Protein AF-A0A150KEC9-F1 (afdb_monomer_lite)

pLDDT: mean 92.54, std 12.49, range [39.34, 98.75]

Secondary structure (DSSP, 8-state):
---HHHHHHHHHTSS---TTT-SSTT---TT-HHHHHHHHHTHHHHHHHHHHHHHHHHS--EEEEEEEEETTEEEEEEEESSSSP-EEEEEEEEETTTTEEEEEE--TTHHHHHHHHHHHHHHTHHHHHHHHHHHHHHHHHSS-----HHHHHHH--SBSB-SS-B----TTTTHHHHHHHHH-TT--HHHHHHHH-

Radius of gyration: 18.99 Å; chains: 1; bounding box: 40×61×44 Å

Structure (mmCIF, N/CA/C/O backbone):
data_AF-A0A150KEC9-F1
#
_entry.id   AF-A0A150KEC9-F1
#
loop_
_atom_site.group_PDB
_atom_site.id
_atom_site.type_symbol
_atom_site.label_atom_id
_atom_site.label_alt_id
_atom_site.label_comp_id
_atom_site.label_asym_id
_atom_site.label_entity_id
_atom_site.label_seq_id
_atom_site.pdbx_PDB_ins_code
_atom_site.Cartn_x
_atom_site.Cartn_y
_atom_site.Cartn_z
_atom_site.occupancy
_atom_site.B_iso_or_equiv
_atom_site.auth_seq_id
_atom_site.auth_comp_id
_atom_site.auth_asym_id
_atom_site.auth_atom_id
_atom_site.pdbx_PDB_model_num
ATOM 1 N N . MET A 1 1 ? -9.427 -43.469 -0.639 1.00 39.34 1 MET A N 1
ATOM 2 C CA . MET A 1 1 ? -8.885 -42.171 -1.093 1.00 39.34 1 MET A CA 1
ATOM 3 C C . MET A 1 1 ? -9.612 -41.107 -0.289 1.00 39.34 1 MET A C 1
ATOM 5 O O . MET A 1 1 ? -10.836 -41.201 -0.261 1.00 39.34 1 MET A O 1
ATOM 9 N N . PRO A 1 2 ? -8.926 -40.202 0.430 1.00 45.78 2 PRO A N 1
ATOM 10 C CA . PRO A 1 2 ? -9.603 -39.106 1.120 1.00 45.78 2 PRO A CA 1
ATOM 11 C C . PRO A 1 2 ? -10.363 -38.269 0.087 1.00 45.78 2 PRO A C 1
ATOM 13 O O . PRO A 1 2 ? -9.902 -38.108 -1.044 1.00 45.78 2 PRO A O 1
ATOM 16 N N . ASN A 1 3 ? -11.565 -37.816 0.430 1.00 48.72 3 ASN A N 1
ATOM 17 C CA . ASN A 1 3 ? -12.386 -37.015 -0.468 1.00 48.72 3 ASN A CA 1
ATOM 18 C C . ASN A 1 3 ? -11.838 -35.575 -0.500 1.00 48.72 3 ASN A C 1
ATOM 20 O O . ASN A 1 3 ? -11.415 -35.061 0.531 1.00 48.72 3 ASN A O 1
ATOM 24 N N . LYS A 1 4 ? -11.900 -34.880 -1.645 1.00 52.59 4 LYS A N 1
ATOM 25 C CA . LYS A 1 4 ? -11.451 -33.472 -1.782 1.00 52.59 4 LYS A CA 1
ATOM 26 C C . LYS A 1 4 ? -12.100 -32.522 -0.763 1.00 52.59 4 LYS A C 1
ATOM 28 O O . LYS A 1 4 ? -11.542 -31.482 -0.433 1.00 52.59 4 LYS A O 1
ATOM 33 N N . ALA A 1 5 ? -13.288 -32.870 -0.268 1.00 50.75 5 ALA A N 1
ATOM 34 C CA . ALA A 1 5 ? -13.976 -32.131 0.788 1.00 50.75 5 ALA A CA 1
ATOM 35 C C . ALA A 1 5 ? -13.299 -32.266 2.168 1.00 50.75 5 ALA A C 1
ATOM 37 O O . ALA A 1 5 ? -13.349 -31.325 2.959 1.00 50.75 5 ALA A O 1
ATOM 38 N N . ASP A 1 6 ? -12.652 -33.401 2.440 1.00 44.28 6 ASP A N 1
ATOM 39 C CA . ASP A 1 6 ? -11.942 -33.662 3.696 1.00 44.28 6 ASP A CA 1
ATOM 40 C C . ASP A 1 6 ? -10.574 -32.963 3.708 1.00 44.28 6 ASP A C 1
ATOM 42 O O . ASP A 1 6 ? -10.197 -32.379 4.720 1.00 44.28 6 ASP A O 1
ATOM 46 N N . GLU A 1 7 ? -9.885 -32.906 2.561 1.00 53.81 7 GLU A N 1
ATOM 47 C CA . GLU A 1 7 ? -8.648 -32.121 2.393 1.00 53.81 7 GLU A CA 1
ATOM 48 C C . GLU A 1 7 ? -8.900 -30.615 2.568 1.00 53.81 7 GLU A C 1
ATOM 50 O O . GLU A 1 7 ? -8.122 -29.925 3.227 1.00 53.81 7 GLU A O 1
ATOM 55 N N . LYS A 1 8 ? -10.028 -30.106 2.052 1.00 49.00 8 LYS A N 1
ATOM 56 C CA . LYS A 1 8 ? -10.417 -28.696 2.198 1.00 49.00 8 LYS A CA 1
ATOM 57 C C . LYS A 1 8 ? -10.714 -28.324 3.657 1.00 49.00 8 LYS A C 1
ATOM 59 O O . LYS A 1 8 ? -10.230 -27.305 4.134 1.00 49.00 8 LYS A O 1
ATOM 64 N N . LYS A 1 9 ? -11.419 -29.191 4.394 1.00 44.62 9 LYS A N 1
ATOM 65 C CA . LYS A 1 9 ? -11.677 -29.016 5.837 1.00 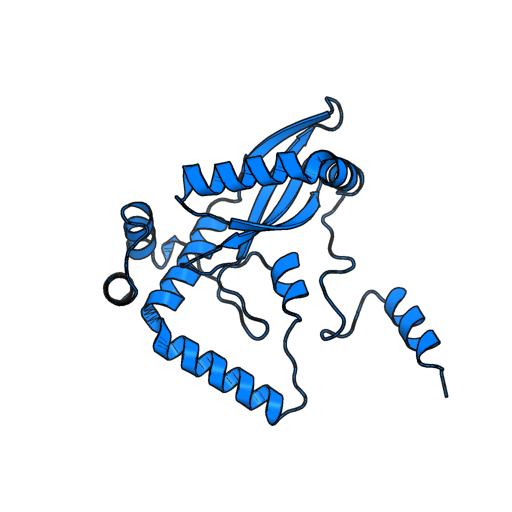44.62 9 LYS A CA 1
ATOM 66 C C . LYS A 1 9 ? -10.413 -29.102 6.692 1.00 44.62 9 LYS A C 1
ATOM 68 O O . LYS A 1 9 ? -10.310 -28.418 7.705 1.00 44.62 9 LYS A O 1
ATOM 73 N N . GLN A 1 10 ? -9.453 -29.941 6.309 1.00 45.97 10 GLN A N 1
ATOM 74 C CA . GLN A 1 10 ? -8.187 -30.070 7.030 1.00 45.97 10 GLN A CA 1
ATOM 75 C C . GLN A 1 10 ? -7.246 -28.884 6.753 1.00 45.97 10 GLN A C 1
ATOM 77 O O . GLN A 1 10 ? -6.524 -28.464 7.654 1.00 45.97 10 GLN A O 1
ATOM 82 N N . ALA A 1 11 ? -7.312 -28.293 5.554 1.00 51.09 11 ALA A N 1
ATOM 83 C CA . ALA A 1 11 ? -6.656 -27.027 5.223 1.00 51.09 11 ALA A CA 1
ATOM 84 C C . ALA A 1 11 ? -7.292 -25.823 5.946 1.00 51.09 11 ALA A C 1
ATOM 86 O O . ALA A 1 11 ? -6.574 -24.936 6.388 1.00 51.09 11 ALA A O 1
ATOM 87 N N . GLU A 1 12 ? -8.615 -25.818 6.142 1.00 52.47 12 GLU A N 1
ATOM 88 C CA . GLU A 1 12 ? -9.324 -24.806 6.948 1.00 52.47 12 GLU A CA 1
ATOM 89 C C . GLU A 1 12 ? -8.963 -24.868 8.449 1.00 52.47 12 GLU A C 1
ATOM 91 O O . GLU A 1 12 ? -9.074 -23.863 9.146 1.00 52.47 12 GLU A O 1
ATOM 96 N N . ALA A 1 13 ? -8.495 -26.021 8.945 1.00 52.69 13 ALA A N 1
ATOM 97 C CA . ALA A 1 13 ? -7.999 -26.209 10.316 1.00 52.69 13 ALA A CA 1
ATOM 98 C C . ALA A 1 13 ? -6.467 -26.052 10.457 1.00 52.69 13 ALA A C 1
ATOM 100 O O . ALA A 1 13 ? -5.933 -26.137 11.564 1.00 52.69 13 ALA A O 1
ATOM 101 N N . SER A 1 14 ? -5.748 -25.863 9.349 1.00 66.00 14 SER A N 1
ATOM 102 C CA . SER A 1 14 ? -4.288 -25.763 9.293 1.00 66.00 14 SER A CA 1
ATOM 103 C C . SER A 1 14 ? -3.850 -24.297 9.312 1.00 66.00 14 SER A C 1
ATOM 105 O O . SER A 1 14 ? -4.420 -23.465 8.615 1.00 66.00 14 SER A O 1
ATOM 107 N N . ALA A 1 15 ? -2.772 -23.977 10.038 1.00 77.81 15 ALA A N 1
ATOM 108 C CA . ALA A 1 15 ? -2.121 -22.658 9.982 1.00 77.81 15 ALA A CA 1
ATOM 109 C C . ALA A 1 15 ? -1.486 -22.345 8.606 1.00 77.81 15 ALA A C 1
ATOM 111 O O . ALA A 1 15 ? -0.969 -21.2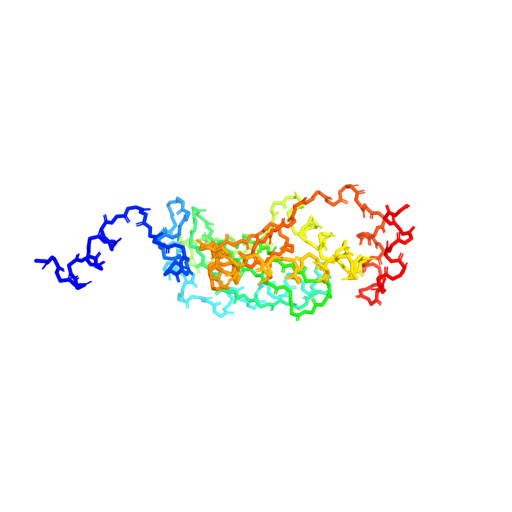51 8.387 1.00 77.81 15 ALA A O 1
ATOM 112 N N . TYR A 1 16 ? -1.502 -23.312 7.685 1.00 84.62 16 TYR A N 1
ATOM 113 C CA . TYR A 1 16 ? -0.938 -23.216 6.345 1.00 84.62 16 TYR A CA 1
ATOM 114 C C . TYR A 1 16 ? -1.987 -23.539 5.284 1.00 84.62 16 TYR A C 1
ATOM 116 O O . TYR A 1 16 ? -2.713 -24.529 5.402 1.00 84.62 16 TYR A O 1
ATOM 124 N N . MET A 1 17 ? -1.980 -22.745 4.215 1.00 89.12 17 MET A N 1
ATOM 125 C CA . MET A 1 17 ? -2.834 -22.883 3.039 1.00 89.12 17 MET A CA 1
ATOM 126 C C . MET A 1 17 ? -1.968 -22.860 1.770 1.00 89.12 17 MET A C 1
ATOM 128 O O . MET A 1 17 ? -0.963 -22.141 1.741 1.00 89.12 17 MET A O 1
ATOM 132 N N . PRO A 1 18 ? -2.321 -23.615 0.714 1.00 93.19 18 PRO A N 1
ATOM 133 C CA . PRO A 1 18 ? -1.652 -23.496 -0.575 1.00 93.19 18 PRO A CA 1
ATOM 134 C C . PRO A 1 18 ? -1.708 -22.060 -1.112 1.00 93.19 18 PRO A C 1
ATOM 136 O O . PRO A 1 18 ? -2.744 -21.399 -1.049 1.00 93.19 18 PRO A O 1
ATOM 139 N N . VAL A 1 19 ? -0.598 -21.571 -1.670 1.00 93.25 19 VAL A N 1
ATOM 140 C CA . VAL A 1 19 ? -0.467 -20.166 -2.095 1.00 93.25 19 VAL A CA 1
ATOM 141 C C . VAL A 1 19 ? -1.457 -19.771 -3.200 1.00 93.25 19 VAL A C 1
ATOM 143 O O . VAL A 1 19 ? -1.853 -18.611 -3.270 1.00 93.25 19 VAL A O 1
ATOM 146 N N . GLN A 1 20 ? -1.901 -20.729 -4.021 1.00 93.69 20 GLN A N 1
ATOM 147 C CA . GLN A 1 20 ? -2.931 -20.528 -5.044 1.00 93.69 20 GLN A CA 1
ATOM 148 C C . GLN A 1 20 ? -4.335 -20.284 -4.479 1.00 93.69 20 GLN A C 1
ATOM 150 O O . GLN A 1 20 ? -5.151 -19.668 -5.157 1.00 93.69 20 GLN A O 1
ATOM 155 N N . ASP A 1 21 ? -4.611 -20.774 -3.269 1.00 94.19 21 ASP A N 1
ATOM 156 C CA . ASP A 1 21 ? -5.923 -20.670 -2.619 1.00 94.19 21 ASP A CA 1
ATOM 157 C C . ASP A 1 21 ? -5.948 -19.538 -1.577 1.00 94.19 21 ASP A C 1
ATOM 159 O O . ASP A 1 21 ? -7.012 -19.110 -1.118 1.00 94.19 21 ASP A O 1
ATOM 163 N N . TYR A 1 22 ? -4.767 -19.032 -1.212 1.00 94.56 22 TYR A N 1
ATOM 164 C CA . TYR A 1 22 ? -4.607 -17.948 -0.260 1.00 94.56 22 TYR A CA 1
ATOM 165 C C . TYR A 1 22 ? -4.946 -16.598 -0.891 1.00 94.56 22 TYR A C 1
ATOM 167 O O . TYR A 1 22 ? -4.341 -16.186 -1.879 1.00 94.56 22 TYR A O 1
ATOM 175 N N . THR A 1 23 ? -5.873 -15.874 -0.273 1.00 95.44 23 THR A N 1
ATOM 176 C CA . THR A 1 23 ? -6.327 -14.527 -0.650 1.00 95.44 23 THR A CA 1
ATOM 177 C C . THR A 1 23 ? -6.191 -13.527 0.506 1.00 95.44 23 THR A C 1
ATOM 179 O O . THR A 1 23 ? -6.681 -12.401 0.413 1.00 95.44 23 THR A O 1
ATOM 182 N N . GLY A 1 24 ? -5.547 -13.928 1.610 1.00 93.69 24 GLY A N 1
ATOM 183 C CA . GLY A 1 24 ? -5.436 -13.140 2.845 1.00 93.69 24 GLY A CA 1
ATOM 184 C C . GLY A 1 24 ? -6.239 -13.687 4.031 1.00 93.69 24 GLY A C 1
ATOM 185 O O . GLY A 1 24 ? -6.373 -12.999 5.043 1.00 93.69 24 GLY A O 1
ATOM 186 N N . GLN A 1 25 ? -6.808 -14.895 3.929 1.00 91.81 25 GLN A N 1
ATOM 187 C CA . GLN A 1 25 ? -7.580 -15.515 5.010 1.00 91.81 25 GLN A CA 1
ATOM 188 C C . GLN A 1 25 ? -6.699 -15.735 6.247 1.00 91.81 25 GLN A C 1
ATOM 190 O O . GLN A 1 25 ? -5.549 -16.146 6.133 1.00 91.81 25 GLN A O 1
ATOM 195 N N . GLY A 1 26 ? -7.230 -15.456 7.438 1.00 89.50 26 GLY A N 1
ATOM 196 C CA . GLY A 1 26 ? -6.486 -15.612 8.693 1.00 89.50 26 GLY A CA 1
ATOM 197 C C . GLY A 1 26 ? -5.384 -14.572 8.931 1.00 89.50 26 GLY A C 1
ATOM 198 O O . GLY A 1 26 ? -4.738 -14.624 9.970 1.00 89.50 26 GLY A O 1
ATOM 199 N N . TYR A 1 27 ? -5.172 -13.616 8.017 1.00 91.75 27 TYR A N 1
ATOM 200 C CA . TYR A 1 27 ? -4.319 -12.462 8.294 1.00 91.75 27 TYR A CA 1
ATOM 201 C C . TYR A 1 27 ? -5.003 -11.560 9.328 1.00 91.75 27 TYR A C 1
ATOM 203 O O . TYR A 1 27 ? -6.160 -11.169 9.153 1.00 91.75 27 TYR A O 1
ATOM 211 N N . SER A 1 28 ? -4.292 -11.224 10.398 1.00 92.94 28 SER A N 1
ATOM 212 C CA . SER A 1 28 ? -4.787 -10.381 11.486 1.00 92.94 28 SER A CA 1
ATOM 213 C C . SER A 1 28 ? -3.626 -9.714 12.215 1.00 92.94 28 SER A C 1
ATOM 215 O O . SER A 1 28 ? -2.507 -10.224 12.196 1.00 92.94 28 SER A O 1
ATOM 217 N N . PHE A 1 29 ? -3.907 -8.605 12.896 1.00 93.50 29 PHE A N 1
ATOM 218 C CA . PHE A 1 29 ? -3.003 -8.035 13.892 1.00 93.50 29 PHE A CA 1
ATOM 219 C C . PHE A 1 29 ? -3.449 -8.431 15.298 1.00 93.50 29 PHE A C 1
ATOM 221 O O . PHE A 1 29 ? -4.627 -8.715 15.535 1.00 93.50 29 PHE A O 1
ATOM 228 N N . ASP A 1 30 ? -2.500 -8.411 16.230 1.00 88.81 30 ASP A N 1
ATOM 229 C CA . ASP A 1 30 ? -2.746 -8.752 17.627 1.00 88.81 30 ASP A CA 1
ATOM 230 C C . ASP A 1 30 ? -3.789 -7.820 18.268 1.00 88.81 30 ASP A C 1
ATOM 232 O O . ASP A 1 30 ? -3.760 -6.592 18.101 1.00 88.81 30 ASP A O 1
ATOM 236 N N . ASN A 1 31 ? -4.704 -8.429 19.029 1.00 91.56 31 ASN A N 1
ATOM 237 C CA . ASN A 1 31 ? -5.789 -7.773 19.770 1.00 91.56 31 ASN A CA 1
ATOM 238 C C . ASN A 1 31 ? -6.661 -6.839 18.902 1.00 91.56 31 ASN A C 1
ATOM 240 O O . ASN A 1 31 ? -7.096 -5.778 19.346 1.00 91.56 31 ASN A O 1
ATOM 244 N N . GLY A 1 32 ? -6.891 -7.219 17.642 1.00 93.50 32 GLY A N 1
ATOM 245 C CA . GLY A 1 32 ? -7.634 -6.428 16.660 1.00 93.50 32 GLY A CA 1
ATOM 246 C C . GLY A 1 32 ? -9.106 -6.799 16.474 1.00 93.50 32 GLY A C 1
ATOM 247 O O . GLY A 1 32 ? -9.735 -6.328 15.533 1.00 93.50 32 GLY A O 1
ATOM 248 N N . GLU A 1 33 ? -9.665 -7.688 17.290 1.00 95.38 33 GLU A N 1
ATOM 249 C CA . GLU A 1 33 ? -10.997 -8.260 17.043 1.00 95.38 33 GLU A CA 1
ATOM 250 C C . GLU A 1 33 ? -12.105 -7.208 17.192 1.00 95.38 33 GLU A C 1
ATOM 252 O O . GLU A 1 33 ? -12.861 -6.962 16.250 1.00 95.38 33 GLU A O 1
ATOM 257 N N . GLU A 1 34 ? -12.161 -6.522 18.336 1.00 97.06 34 GLU A N 1
ATOM 258 C CA . GLU A 1 34 ? -13.181 -5.499 18.605 1.00 97.06 34 GLU A CA 1
ATOM 259 C C . GLU A 1 34 ? -13.019 -4.264 17.708 1.00 97.06 34 GLU A C 1
ATOM 261 O O . GLU A 1 34 ? -13.993 -3.769 17.133 1.00 97.06 34 GLU A O 1
ATOM 266 N N . THR A 1 35 ? -11.782 -3.789 17.528 1.00 97.44 35 THR A N 1
ATOM 267 C CA . THR A 1 35 ? -11.481 -2.674 16.617 1.00 97.44 35 THR A CA 1
ATOM 268 C C . THR A 1 35 ? -11.748 -3.052 15.164 1.00 97.44 35 THR A C 1
ATOM 270 O O . THR A 1 35 ? -12.188 -2.207 14.387 1.00 97.44 35 THR A O 1
ATOM 273 N N . GLY A 1 36 ? -11.559 -4.319 14.794 1.00 96.94 36 GLY A N 1
ATOM 274 C CA . GLY A 1 36 ? -11.885 -4.862 13.481 1.00 96.94 36 GLY A CA 1
ATOM 275 C C . GLY A 1 36 ? -13.387 -4.873 13.214 1.00 96.94 36 GLY A C 1
ATOM 276 O O . GLY A 1 36 ? -13.820 -4.428 12.151 1.00 96.94 36 GLY A O 1
ATOM 277 N N . GLU A 1 37 ? -14.200 -5.314 14.175 1.00 97.50 37 GLU A N 1
ATOM 278 C CA . GLU A 1 37 ? -15.664 -5.252 14.064 1.00 97.50 37 GLU A CA 1
ATOM 279 C C . GLU A 1 37 ? -16.170 -3.808 13.990 1.00 97.50 37 GLU A C 1
ATOM 281 O O . GLU A 1 37 ? -16.987 -3.476 13.124 1.00 97.50 37 GLU A O 1
ATOM 286 N N . PHE A 1 38 ? -15.624 -2.915 14.817 1.00 98.06 38 PHE A N 1
ATOM 287 C CA . PHE A 1 38 ? -15.909 -1.486 14.724 1.00 98.06 38 PHE A CA 1
ATOM 288 C C . PHE A 1 38 ? -15.520 -0.925 13.345 1.00 98.06 38 PHE A C 1
ATOM 290 O O . PHE A 1 38 ? -16.318 -0.264 12.679 1.00 98.06 38 PHE A O 1
ATOM 297 N N . ALA A 1 39 ? -14.323 -1.244 12.849 1.00 97.75 39 ALA A N 1
ATOM 298 C CA . ALA A 1 39 ? -13.852 -0.785 11.548 1.00 97.75 39 ALA A CA 1
ATOM 299 C C . ALA A 1 39 ? -14.718 -1.296 10.388 1.00 97.75 39 ALA A C 1
ATOM 301 O O . ALA A 1 39 ? -14.951 -0.555 9.432 1.00 97.75 39 ALA A O 1
ATOM 302 N N . LYS A 1 40 ? -15.251 -2.523 10.470 1.00 97.25 40 LYS A N 1
ATOM 303 C CA . LYS A 1 40 ? -16.211 -3.056 9.489 1.00 97.25 40 LYS A CA 1
ATOM 304 C C . LYS A 1 40 ? -17.509 -2.250 9.479 1.00 97.25 40 LYS A C 1
ATOM 306 O O . LYS A 1 40 ? -17.984 -1.888 8.402 1.00 97.25 40 LYS A O 1
ATOM 311 N N . GLN A 1 41 ? -18.054 -1.921 10.652 1.00 98.00 41 GLN A N 1
ATOM 312 C CA . GLN A 1 41 ? -19.273 -1.109 10.778 1.00 98.00 41 GLN A CA 1
ATOM 313 C C . GLN A 1 41 ? -19.073 0.323 10.259 1.00 98.00 41 GLN A C 1
ATOM 315 O O . GLN A 1 41 ? -19.978 0.899 9.657 1.00 98.00 41 GLN A O 1
ATOM 320 N N . HIS A 1 42 ? -17.867 0.869 10.420 1.00 98.19 42 HIS A N 1
ATOM 321 C CA . HIS A 1 42 ? -17.509 2.228 10.012 1.00 98.19 42 HIS A CA 1
ATOM 322 C C . HIS A 1 42 ? -16.647 2.293 8.736 1.00 98.19 42 HIS A C 1
ATOM 324 O O . HIS A 1 42 ? -16.004 3.310 8.453 1.00 98.19 42 HIS A O 1
ATOM 330 N N . ARG A 1 43 ? -16.651 1.230 7.918 1.00 98.38 43 ARG A N 1
ATOM 331 C CA . ARG A 1 43 ? -15.728 1.050 6.782 1.00 98.38 43 ARG A CA 1
ATOM 332 C C . ARG A 1 43 ? -15.699 2.238 5.824 1.00 98.38 43 ARG A C 1
ATOM 334 O O . ARG A 1 43 ? -14.628 2.665 5.402 1.00 98.38 43 ARG A O 1
ATOM 341 N N . ASN A 1 44 ? -16.866 2.778 5.477 1.00 98.50 44 ASN A N 1
ATOM 342 C CA . ASN A 1 44 ? -16.961 3.890 4.529 1.00 98.50 44 ASN A CA 1
ATOM 343 C C . ASN A 1 44 ? -16.315 5.169 5.077 1.00 98.50 44 ASN A C 1
ATOM 345 O O . ASN A 1 44 ? -15.607 5.850 4.341 1.00 98.50 44 ASN A O 1
ATOM 349 N N . GLU A 1 45 ? -16.508 5.471 6.363 1.00 98.44 45 GLU A N 1
ATOM 350 C CA . GLU A 1 45 ? -15.894 6.639 7.001 1.00 98.44 45 GLU A CA 1
ATOM 351 C C . GLU A 1 45 ? -14.366 6.505 7.039 1.00 98.44 45 GLU A C 1
ATOM 353 O O . GLU A 1 45 ? -13.652 7.440 6.673 1.00 98.44 45 GLU A O 1
ATOM 358 N N . ILE A 1 46 ? -13.862 5.321 7.405 1.00 98.75 46 ILE A N 1
ATOM 359 C CA . ILE A 1 46 ? -12.423 5.027 7.426 1.00 98.75 46 ILE A CA 1
ATOM 360 C C . ILE A 1 46 ? -11.816 5.206 6.032 1.00 98.75 46 ILE A C 1
ATOM 362 O O . ILE A 1 46 ? -10.797 5.879 5.880 1.00 98.75 46 ILE A O 1
ATOM 366 N N . ILE A 1 47 ? -12.460 4.658 5.000 1.00 98.75 47 ILE A N 1
ATOM 367 C CA . ILE A 1 47 ? -11.983 4.769 3.617 1.00 98.75 47 ILE A CA 1
ATOM 368 C C . ILE A 1 47 ? -11.905 6.221 3.164 1.00 98.75 47 ILE A C 1
ATOM 370 O O . ILE A 1 47 ? -10.919 6.607 2.536 1.00 98.75 47 ILE A O 1
ATOM 374 N N . GLU A 1 48 ? -12.916 7.031 3.468 1.00 98.62 48 GLU A N 1
ATOM 375 C CA . GLU A 1 48 ? -12.901 8.439 3.079 1.00 98.62 48 GLU A CA 1
ATOM 376 C C . GLU A 1 48 ? -11.806 9.218 3.815 1.00 98.62 48 GLU A C 1
ATOM 378 O O . GLU A 1 48 ? -11.077 9.976 3.171 1.00 98.62 48 GLU A O 1
ATOM 383 N N . LYS A 1 49 ? -11.589 8.966 5.113 1.00 98.56 49 LYS A N 1
ATOM 384 C CA . LYS A 1 49 ? -10.462 9.560 5.854 1.00 98.56 49 LYS A CA 1
ATOM 385 C C . LYS A 1 49 ? -9.107 9.159 5.266 1.00 98.56 49 LYS A C 1
ATOM 387 O O . LYS A 1 49 ? -8.244 10.016 5.082 1.00 98.56 49 LYS A O 1
ATOM 392 N N . VAL A 1 50 ? -8.922 7.885 4.918 1.00 98.75 50 VAL A N 1
ATOM 393 C CA . VAL A 1 50 ? -7.672 7.396 4.315 1.00 98.75 50 VAL A CA 1
ATOM 394 C C . VAL A 1 50 ? -7.445 8.014 2.936 1.00 98.75 50 VAL A C 1
ATOM 396 O O . VAL A 1 50 ? -6.365 8.538 2.670 1.00 98.75 50 VAL A O 1
ATOM 399 N N . LYS A 1 51 ? -8.458 8.056 2.066 1.00 98.75 51 LYS A N 1
ATOM 400 C CA . LYS A 1 51 ? -8.338 8.741 0.767 1.00 98.75 51 LYS A CA 1
ATOM 401 C C . LYS A 1 51 ? -7.985 10.219 0.930 1.00 98.75 51 LYS A C 1
ATOM 403 O O . LYS A 1 51 ? -7.148 10.727 0.186 1.00 98.75 51 LYS A O 1
ATOM 408 N N . GLN A 1 52 ? -8.600 10.910 1.892 1.00 98.62 52 GLN A N 1
ATOM 409 C CA . GLN A 1 52 ? -8.283 12.309 2.184 1.00 98.62 52 GLN A CA 1
ATOM 410 C C . GLN A 1 52 ? -6.834 12.474 2.645 1.00 98.62 52 GLN A C 1
ATOM 412 O O . GLN A 1 52 ? -6.151 13.360 2.135 1.00 98.62 52 GLN A O 1
ATOM 417 N N . TYR A 1 53 ? -6.345 11.595 3.523 1.00 98.62 53 TYR A N 1
ATOM 418 C CA . TYR A 1 53 ? -4.950 11.578 3.961 1.00 98.62 53 TYR A CA 1
ATOM 419 C C . TYR A 1 53 ? -3.979 11.475 2.776 1.00 98.62 53 TYR A C 1
ATOM 421 O O . TYR A 1 53 ? -3.106 12.330 2.623 1.00 98.62 53 TYR A O 1
ATOM 429 N N . PHE A 1 54 ? -4.172 10.499 1.880 1.00 98.50 54 PHE A N 1
ATOM 430 C CA . PHE A 1 54 ? -3.309 10.334 0.704 1.00 98.50 54 PHE A CA 1
ATOM 431 C C . PHE A 1 54 ? -3.382 11.518 -0.261 1.00 98.50 54 PHE A C 1
ATOM 433 O O . PHE A 1 54 ? -2.354 11.994 -0.752 1.00 98.50 54 PHE A O 1
ATOM 440 N N . LYS A 1 55 ? -4.585 12.044 -0.495 1.00 98.12 55 LYS A N 1
ATOM 441 C CA . LYS A 1 55 ? -4.791 13.192 -1.378 1.00 98.12 55 LYS A CA 1
ATOM 442 C C . LYS A 1 55 ? -4.136 14.464 -0.838 1.00 98.12 55 LYS A C 1
ATOM 444 O O . LYS A 1 55 ? -3.541 15.216 -1.608 1.00 98.12 55 LYS A O 1
ATOM 449 N N . GLN A 1 56 ? -4.248 14.714 0.465 1.00 97.50 56 GLN A N 1
ATOM 450 C CA . GLN A 1 56 ? -3.703 15.912 1.104 1.00 97.50 56 GLN A CA 1
ATOM 451 C C . GLN A 1 56 ? -2.187 15.828 1.279 1.00 97.50 56 GLN A C 1
ATOM 453 O O . GLN A 1 56 ? -1.496 16.793 0.965 1.00 97.50 56 GLN A O 1
ATOM 458 N N . LYS A 1 57 ? -1.671 14.688 1.755 1.00 97.00 57 LYS A N 1
ATOM 459 C CA . LYS A 1 57 ? -0.252 14.538 2.098 1.00 97.00 57 LYS A CA 1
ATOM 460 C C . LYS A 1 57 ? 0.632 14.203 0.895 1.00 97.00 57 LYS A C 1
ATOM 462 O O . LYS A 1 57 ? 1.759 14.681 0.832 1.00 97.00 57 LYS A O 1
ATOM 467 N N . TYR A 1 58 ? 0.130 13.408 -0.051 1.00 96.56 58 TYR A N 1
ATOM 468 C CA . TYR A 1 58 ? 0.932 12.868 -1.159 1.00 96.56 58 TYR A CA 1
ATOM 469 C C . TYR A 1 58 ? 0.385 13.198 -2.551 1.00 96.56 58 TYR A C 1
ATOM 471 O O . TYR A 1 58 ? 0.997 12.815 -3.542 1.00 96.56 58 TYR A O 1
ATOM 479 N N . HIS A 1 59 ? -0.753 13.895 -2.649 1.00 96.38 59 HIS A N 1
ATOM 480 C CA . HIS A 1 59 ? -1.410 14.217 -3.924 1.00 96.38 59 HIS A CA 1
ATOM 481 C C . HIS A 1 59 ? -1.787 12.977 -4.751 1.00 96.38 59 HIS A C 1
ATOM 483 O O . HIS A 1 59 ? -1.779 13.012 -5.983 1.00 96.38 59 HIS A O 1
ATOM 489 N N . LEU A 1 60 ? -2.137 11.885 -4.064 1.00 97.44 60 LEU A N 1
ATOM 490 C CA . LEU A 1 60 ? -2.424 10.589 -4.670 1.00 97.44 60 LEU A CA 1
ATOM 491 C C . LEU A 1 60 ? -3.855 10.125 -4.407 1.00 97.44 60 LEU A C 1
ATOM 493 O O . LEU A 1 60 ? -4.395 10.292 -3.314 1.00 97.44 60 LEU A O 1
ATOM 497 N N . ASP A 1 61 ? -4.433 9.476 -5.417 1.00 98.12 61 ASP A N 1
ATOM 498 C CA . ASP A 1 61 ? -5.662 8.702 -5.280 1.00 98.12 61 ASP A CA 1
ATOM 499 C C . ASP A 1 61 ? -5.321 7.228 -5.031 1.00 98.12 61 ASP A C 1
ATOM 501 O O . ASP A 1 61 ? -4.518 6.631 -5.755 1.00 98.12 61 ASP A O 1
ATOM 505 N N . ILE A 1 62 ? -5.996 6.623 -4.054 1.00 98.44 62 ILE A N 1
ATOM 506 C CA . ILE A 1 62 ? -5.784 5.230 -3.643 1.00 98.44 62 ILE A CA 1
ATOM 507 C C . ILE A 1 62 ? -7.066 4.400 -3.724 1.00 98.44 62 ILE A C 1
ATOM 509 O O . ILE A 1 62 ? -8.185 4.926 -3.661 1.00 98.44 62 ILE A O 1
ATOM 513 N N . THR A 1 63 ? -6.897 3.090 -3.850 1.00 98.50 63 THR A N 1
ATOM 514 C CA . THR A 1 63 ? -7.919 2.066 -3.629 1.00 98.50 63 THR A CA 1
ATOM 515 C C . THR A 1 63 ? -7.625 1.393 -2.296 1.00 98.50 63 THR A C 1
ATOM 517 O O . THR A 1 63 ? -6.508 0.945 -2.082 1.00 98.50 63 THR A O 1
ATOM 520 N N . VAL A 1 64 ? -8.615 1.328 -1.403 1.00 98.56 64 VAL A N 1
ATOM 521 C CA . VAL A 1 64 ? -8.515 0.542 -0.165 1.00 98.56 64 VAL A CA 1
ATOM 522 C C . VAL A 1 64 ? -8.979 -0.877 -0.457 1.00 98.56 64 VAL A C 1
ATOM 524 O O . VAL A 1 64 ? -10.129 -1.066 -0.864 1.00 98.56 64 VAL A O 1
ATOM 527 N N . HIS A 1 65 ? -8.102 -1.842 -0.211 1.00 98.25 65 HIS A N 1
ATOM 528 C CA . HIS A 1 65 ? -8.375 -3.262 -0.417 1.00 98.25 65 HIS A CA 1
ATOM 529 C C . HIS A 1 65 ? -8.913 -3.896 0.855 1.00 98.25 65 HIS A C 1
ATOM 531 O O . HIS A 1 65 ? -10.022 -4.435 0.859 1.00 98.25 65 HIS A O 1
ATOM 537 N N . GLN A 1 66 ? -8.199 -3.712 1.966 1.00 98.00 66 GLN A N 1
ATOM 538 C CA . GLN A 1 66 ? -8.527 -4.376 3.217 1.00 98.00 66 GLN A CA 1
ATOM 539 C C . GLN A 1 66 ? -8.332 -3.484 4.443 1.00 98.00 66 GLN A C 1
ATOM 541 O O . GLN A 1 66 ? -7.507 -2.572 4.448 1.00 98.00 66 GLN A O 1
ATOM 546 N N . ILE A 1 67 ? -9.129 -3.746 5.478 1.00 98.31 67 ILE A N 1
ATOM 547 C CA . ILE A 1 67 ? -9.036 -3.107 6.787 1.00 98.31 67 ILE A CA 1
ATOM 548 C C . ILE A 1 67 ? -8.991 -4.206 7.841 1.00 98.31 67 ILE A C 1
ATOM 550 O O . ILE A 1 67 ? -9.959 -4.947 8.007 1.00 98.31 67 ILE A O 1
ATOM 554 N N . TYR A 1 68 ? -7.881 -4.286 8.562 1.00 98.12 68 TYR A N 1
ATOM 555 C CA . TYR A 1 68 ? -7.730 -5.180 9.702 1.00 98.12 68 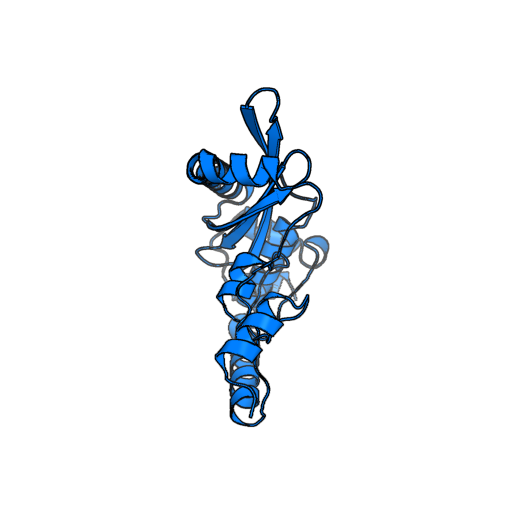TYR A CA 1
ATOM 556 C C . TYR A 1 68 ? -7.785 -4.368 10.987 1.00 98.12 68 TYR A C 1
ATOM 558 O O . TYR A 1 68 ? -7.213 -3.284 11.053 1.00 98.12 68 TYR A O 1
ATOM 566 N N . GLY A 1 69 ? -8.462 -4.877 12.011 1.00 97.75 69 GLY A N 1
ATOM 567 C CA . GLY A 1 69 ? -8.329 -4.295 13.341 1.00 97.75 69 GLY A CA 1
ATOM 568 C C . GLY A 1 69 ? -6.950 -4.590 13.922 1.00 97.75 69 GLY A C 1
ATOM 569 O O . GLY A 1 69 ? -6.325 -5.594 13.579 1.00 97.75 69 GLY A O 1
ATOM 570 N N . ALA A 1 70 ? -6.493 -3.702 14.791 1.00 96.75 70 ALA A N 1
ATOM 571 C CA . ALA A 1 70 ? -5.305 -3.831 15.622 1.00 96.75 70 ALA A CA 1
ATOM 572 C C . ALA A 1 70 ? -5.592 -3.210 17.000 1.00 96.75 70 ALA A C 1
ATOM 574 O O . ALA A 1 70 ? -6.625 -2.561 17.186 1.00 96.75 70 ALA A O 1
ATOM 575 N N . THR A 1 71 ? -4.686 -3.383 17.961 1.00 95.56 71 THR A N 1
ATOM 576 C CA . THR A 1 71 ? -4.803 -2.727 19.278 1.00 95.56 71 THR A CA 1
ATOM 577 C C . THR A 1 71 ? -5.013 -1.212 19.099 1.00 95.56 71 THR A C 1
ATOM 579 O O . THR A 1 71 ? -4.183 -0.551 18.474 1.00 95.56 71 THR A O 1
ATOM 582 N N . ASP A 1 72 ? -6.137 -0.684 19.597 1.00 95.44 72 ASP A N 1
ATOM 583 C CA . ASP A 1 72 ? -6.551 0.734 19.529 1.00 95.44 72 ASP A CA 1
ATOM 584 C C . ASP A 1 72 ? -6.544 1.372 18.122 1.00 95.44 72 ASP A C 1
ATOM 586 O O . ASP A 1 72 ? -6.454 2.596 17.959 1.00 95.44 72 ASP A O 1
ATOM 590 N N . ALA A 1 73 ? -6.625 0.557 17.066 1.00 97.50 73 ALA A N 1
ATOM 591 C CA . ALA A 1 73 ? -6.522 1.034 15.693 1.00 97.50 73 ALA A CA 1
ATOM 592 C C . ALA A 1 73 ? -7.134 0.079 14.661 1.00 97.50 73 ALA A C 1
ATOM 594 O O . ALA A 1 73 ? -7.503 -1.057 14.942 1.00 97.50 73 ALA A O 1
ATOM 595 N N . ALA A 1 74 ? -7.191 0.540 13.417 1.00 98.25 74 ALA A N 1
ATOM 596 C CA . ALA A 1 74 ? -7.308 -0.302 12.240 1.00 98.25 74 ALA A CA 1
ATOM 597 C C . ALA A 1 74 ? -6.154 -0.022 11.274 1.00 98.25 74 ALA A C 1
ATOM 599 O O . ALA A 1 74 ? -5.786 1.131 11.045 1.00 98.25 74 ALA A O 1
ATOM 600 N N . VAL A 1 75 ? -5.605 -1.076 10.681 1.00 98.44 75 VAL A N 1
ATOM 601 C CA . VAL A 1 75 ? -4.587 -1.013 9.633 1.00 98.44 75 VAL A CA 1
ATOM 602 C C . VAL A 1 75 ? -5.277 -1.158 8.283 1.00 98.44 75 VAL A C 1
ATOM 604 O O . VAL A 1 75 ? -5.970 -2.142 8.019 1.00 98.44 75 VAL A O 1
ATOM 607 N N . VAL A 1 76 ? -5.107 -0.153 7.431 1.00 98.69 76 VAL A N 1
ATOM 608 C CA . VAL A 1 76 ? -5.786 -0.036 6.141 1.00 98.69 76 VAL A CA 1
ATOM 609 C C . VAL A 1 76 ? -4.784 -0.259 5.019 1.00 98.69 76 VAL A C 1
ATOM 611 O O . VAL A 1 76 ? -3.909 0.578 4.804 1.00 98.69 76 VAL A O 1
ATOM 614 N N . PHE A 1 77 ? -4.945 -1.361 4.292 1.00 98.62 77 PHE A N 1
ATOM 615 C CA . PHE A 1 77 ? -4.147 -1.721 3.122 1.00 98.62 77 PHE A CA 1
ATOM 616 C C . PHE A 1 77 ? -4.691 -1.021 1.880 1.00 98.62 77 PHE A C 1
ATOM 618 O O . PHE A 1 77 ? -5.892 -1.073 1.582 1.00 98.62 77 PHE A O 1
ATOM 625 N N . ALA A 1 78 ? -3.800 -0.348 1.159 1.00 98.38 78 ALA A N 1
ATOM 626 C CA . ALA A 1 78 ? -4.146 0.496 0.032 1.00 98.38 78 ALA A CA 1
ATOM 627 C C . ALA A 1 78 ? -3.158 0.354 -1.130 1.00 98.38 78 ALA A C 1
ATOM 629 O O . ALA A 1 78 ? -1.959 0.174 -0.938 1.00 98.38 78 ALA A O 1
ATOM 630 N N . GLU A 1 79 ? -3.673 0.514 -2.345 1.00 98.56 79 GLU A N 1
ATOM 631 C CA . GLU A 1 79 ? -2.909 0.538 -3.594 1.00 98.56 79 GLU A CA 1
ATOM 632 C C . GLU A 1 79 ? -3.122 1.876 -4.308 1.00 98.56 79 GLU A C 1
ATOM 634 O O . GLU A 1 79 ? -4.233 2.420 -4.328 1.00 98.56 79 GLU A O 1
ATOM 639 N N . SER A 1 80 ? -2.085 2.415 -4.945 1.00 98.25 80 SER A N 1
ATOM 640 C CA . SER A 1 80 ? -2.233 3.601 -5.786 1.00 98.25 80 SER A CA 1
ATOM 641 C C . SER A 1 80 ? -3.046 3.324 -7.060 1.00 98.25 80 SER A C 1
ATOM 643 O O . SER A 1 80 ? -2.818 2.385 -7.834 1.00 98.25 80 SER A O 1
ATOM 645 N N . LYS A 1 81 ? -4.017 4.201 -7.353 1.00 97.38 81 LYS A N 1
ATOM 646 C CA . LYS A 1 81 ? -4.872 4.035 -8.544 1.00 97.38 81 LYS A CA 1
ATOM 647 C C . LYS A 1 81 ? -4.109 4.217 -9.851 1.00 97.38 81 LYS A C 1
ATOM 649 O O . LYS A 1 81 ? -4.453 3.602 -10.860 1.00 97.38 81 LYS A O 1
ATOM 654 N N . LYS A 1 82 ? -3.082 5.060 -9.838 1.00 95.94 82 LYS A N 1
ATOM 655 C CA . LYS A 1 82 ? -2.257 5.444 -10.989 1.00 95.94 82 LYS A CA 1
ATOM 656 C C . LYS A 1 82 ? -0.789 5.436 -10.586 1.00 95.94 82 LYS A C 1
ATOM 658 O O . LYS A 1 82 ? -0.478 5.191 -9.426 1.00 95.94 82 LYS A O 1
ATOM 663 N N . ASP A 1 83 ? 0.075 5.725 -11.545 1.00 96.06 83 ASP A N 1
ATOM 664 C CA . ASP A 1 83 ? 1.499 5.877 -11.292 1.00 96.06 83 ASP A CA 1
ATOM 665 C C . ASP A 1 83 ? 1.794 6.993 -10.274 1.00 96.06 83 ASP A C 1
ATOM 667 O O . ASP A 1 83 ? 1.119 8.031 -10.298 1.00 96.06 83 ASP A O 1
ATOM 671 N N . PRO A 1 84 ? 2.810 6.812 -9.410 1.00 97.44 84 PRO A N 1
ATOM 672 C CA . PRO A 1 84 ? 3.601 5.588 -9.226 1.00 97.44 84 PRO A CA 1
ATOM 673 C C . PRO A 1 84 ? 2.776 4.432 -8.644 1.00 97.44 84 PRO A C 1
ATOM 675 O O . PRO A 1 84 ? 2.001 4.635 -7.712 1.00 97.44 84 PRO A O 1
ATOM 678 N N . LYS A 1 85 ? 2.954 3.215 -9.177 1.00 97.44 85 LYS A N 1
ATOM 679 C CA . LYS A 1 85 ? 2.291 1.997 -8.682 1.00 97.44 85 LYS A CA 1
ATOM 680 C C . LYS A 1 85 ? 2.943 1.487 -7.402 1.00 97.44 85 LYS A C 1
ATOM 682 O O . LYS A 1 85 ? 4.152 1.292 -7.381 1.00 97.44 85 LYS A O 1
ATOM 687 N N . PHE A 1 86 ? 2.155 1.287 -6.349 1.00 98.00 86 PHE A N 1
ATOM 688 C CA . PHE A 1 86 ? 2.615 0.706 -5.088 1.00 98.00 86 PHE A CA 1
ATOM 689 C C . PHE A 1 86 ? 1.444 0.249 -4.211 1.00 98.00 86 PHE A C 1
ATOM 691 O O . PHE A 1 86 ? 0.334 0.780 -4.317 1.00 98.00 86 PHE A O 1
ATOM 698 N N . HIS A 1 87 ? 1.747 -0.661 -3.291 1.00 98.44 87 HIS A N 1
ATOM 699 C CA . HIS A 1 87 ? 0.933 -1.051 -2.148 1.00 98.44 87 HIS A CA 1
ATOM 700 C C . HIS A 1 87 ? 1.546 -0.506 -0.858 1.00 98.44 87 HIS A C 1
ATOM 702 O O . HIS A 1 87 ? 2.766 -0.425 -0.722 1.00 98.44 87 HIS A O 1
ATOM 708 N N . THR A 1 88 ? 0.704 -0.106 0.088 1.00 98.12 88 THR A N 1
ATOM 709 C CA . THR A 1 88 ? 1.125 0.377 1.407 1.00 98.12 88 THR A CA 1
ATOM 710 C C . THR A 1 88 ? 0.016 0.185 2.442 1.00 98.12 88 THR A C 1
ATOM 712 O O . THR A 1 88 ? -1.108 -0.187 2.101 1.00 98.12 88 THR A O 1
ATOM 715 N N . SER A 1 89 ? 0.317 0.480 3.703 1.00 98.12 89 SER A N 1
ATOM 716 C CA . SER A 1 89 ? -0.633 0.469 4.805 1.00 98.12 89 SER A CA 1
ATOM 717 C C . SER A 1 89 ? -0.570 1.780 5.591 1.00 98.12 89 SER A C 1
ATOM 719 O O . SER A 1 89 ? 0.470 2.436 5.692 1.00 98.12 89 SER A O 1
ATOM 721 N N . VAL A 1 90 ? -1.717 2.188 6.133 1.00 98.62 90 VAL A N 1
ATOM 722 C CA . VAL A 1 90 ? -1.827 3.311 7.073 1.00 98.62 90 VAL A CA 1
ATOM 723 C C . VAL A 1 90 ? -2.621 2.885 8.298 1.00 98.62 90 VAL A C 1
ATOM 725 O O . VAL A 1 90 ? -3.469 1.999 8.229 1.00 98.62 90 VAL A O 1
ATOM 728 N N . ILE A 1 91 ? -2.356 3.536 9.421 1.00 98.44 91 ILE A N 1
ATOM 729 C CA . ILE A 1 91 ? -2.992 3.280 10.707 1.00 98.44 91 ILE A CA 1
ATOM 730 C C . ILE A 1 91 ? -4.080 4.326 10.920 1.00 98.44 91 ILE A C 1
ATOM 732 O O . ILE A 1 91 ? -3.847 5.526 10.768 1.00 98.44 91 ILE A O 1
ATOM 736 N N . VAL A 1 92 ? -5.268 3.874 11.298 1.00 98.69 92 VAL A N 1
ATOM 737 C CA . VAL A 1 92 ? -6.392 4.719 11.690 1.00 98.69 92 VAL A CA 1
ATOM 738 C C . VAL A 1 92 ? -6.685 4.444 13.152 1.00 98.69 92 VAL A C 1
ATOM 740 O O . VAL A 1 92 ? -7.092 3.338 13.490 1.00 98.69 92 VAL A O 1
ATOM 743 N N . GLY A 1 93 ? -6.464 5.430 14.022 1.00 98.25 93 GLY A N 1
ATOM 744 C CA . GLY A 1 93 ? -6.748 5.263 15.450 1.00 98.25 93 GLY A CA 1
ATOM 745 C C . GLY A 1 93 ? -8.232 4.975 15.694 1.00 98.25 93 GLY A C 1
ATOM 746 O O . GLY A 1 93 ? -9.091 5.562 15.031 1.00 98.25 93 GLY A O 1
ATOM 747 N N . ILE A 1 94 ? -8.537 4.091 16.640 1.00 98.31 94 ILE A N 1
ATOM 748 C CA . ILE A 1 94 ? -9.902 3.755 17.051 1.00 98.31 94 ILE A CA 1
ATOM 749 C C . ILE A 1 94 ? -9.984 3.860 18.569 1.00 98.31 94 ILE A C 1
ATOM 751 O O . ILE A 1 94 ? -9.259 3.190 19.290 1.00 98.31 94 ILE A O 1
ATOM 755 N N . ASP A 1 95 ? -10.911 4.686 19.038 1.00 97.00 95 ASP A N 1
ATOM 756 C CA . ASP A 1 95 ? -11.271 4.808 20.446 1.00 97.00 95 ASP A CA 1
ATOM 757 C C . ASP A 1 95 ? -12.614 4.096 20.643 1.00 97.00 95 ASP A C 1
ATOM 759 O O . ASP A 1 95 ? -13.675 4.637 20.305 1.00 97.00 95 ASP A O 1
ATOM 763 N N . LEU A 1 96 ? -12.559 2.846 21.114 1.00 95.94 96 LEU A N 1
ATOM 764 C CA . LEU A 1 96 ? -13.745 2.011 21.317 1.00 95.94 96 LEU A CA 1
ATOM 765 C C . LEU A 1 96 ? -14.619 2.516 22.469 1.00 95.94 96 LEU A C 1
ATOM 767 O O . LEU A 1 96 ? -15.846 2.463 22.357 1.00 95.94 96 LEU A O 1
ATOM 771 N N . GLU A 1 97 ? -14.014 3.055 23.531 1.00 95.00 97 GLU A N 1
ATOM 772 C CA . GLU A 1 97 ? -14.736 3.579 24.697 1.00 95.00 97 GLU A CA 1
ATOM 773 C C . GLU A 1 97 ? -15.676 4.718 24.291 1.00 95.00 97 GLU A C 1
ATOM 775 O O . GLU A 1 97 ? -16.856 4.733 24.649 1.00 95.00 97 GLU A O 1
ATOM 780 N N . ASN A 1 98 ? -15.174 5.647 23.475 1.00 96.25 98 ASN A N 1
ATOM 781 C CA . ASN A 1 98 ? -15.944 6.788 22.991 1.00 96.25 98 ASN A CA 1
ATOM 782 C C . ASN A 1 98 ? -16.603 6.549 21.626 1.00 96.25 98 ASN A C 1
ATOM 784 O O . ASN A 1 98 ? -17.294 7.446 21.132 1.00 96.25 98 ASN A O 1
ATOM 788 N N . LYS A 1 99 ? -16.399 5.374 21.014 1.00 94.44 99 LYS A N 1
ATOM 789 C CA . LYS A 1 99 ? -16.866 5.002 19.666 1.00 94.44 99 LYS A CA 1
ATOM 790 C C . LYS A 1 99 ? -16.447 6.009 18.592 1.00 94.44 99 LYS A C 1
ATOM 792 O O . LYS A 1 99 ? -17.270 6.470 17.798 1.00 94.44 99 LYS A O 1
ATOM 797 N N . LYS A 1 100 ? -15.168 6.388 18.581 1.00 96.69 100 LYS A N 1
ATOM 798 C CA . LYS A 1 100 ? -14.627 7.416 17.682 1.00 96.69 100 LYS A CA 1
ATOM 799 C C . LYS A 1 100 ? -13.549 6.868 16.764 1.00 96.69 100 LYS A C 1
ATOM 801 O O . LYS A 1 100 ? -12.642 6.157 17.183 1.00 96.69 100 LYS A O 1
ATOM 806 N N . ILE A 1 101 ? -1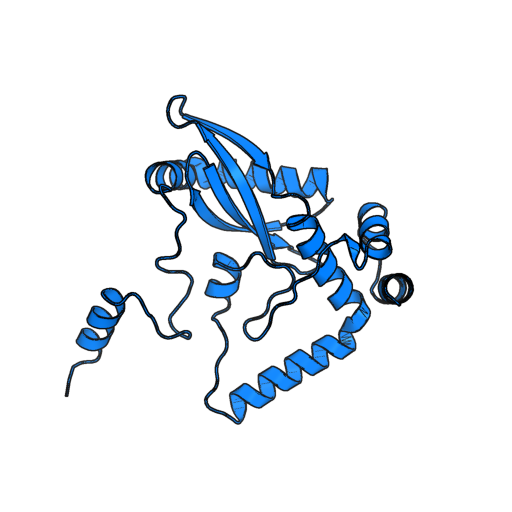3.606 7.311 15.510 1.00 98.00 101 ILE A N 1
ATOM 807 C CA . ILE A 1 101 ? -12.511 7.152 14.557 1.00 98.00 101 ILE A CA 1
ATOM 808 C C . ILE A 1 101 ? -11.555 8.330 14.727 1.00 98.00 101 ILE A C 1
ATOM 810 O O . ILE A 1 101 ? -11.937 9.486 14.518 1.00 98.00 101 ILE A O 1
ATOM 814 N N . GLY A 1 102 ? -10.313 8.027 15.073 1.00 96.69 102 GLY A N 1
ATOM 815 C CA . GLY A 1 102 ? -9.234 8.981 15.257 1.00 96.69 102 GLY A CA 1
ATOM 816 C C . GLY A 1 102 ? -8.589 9.447 13.951 1.00 96.69 102 GLY A C 1
ATOM 817 O O . GLY A 1 102 ? -9.214 9.500 12.884 1.00 96.69 102 GLY A O 1
ATOM 818 N N . ASN A 1 103 ? -7.318 9.830 14.074 1.00 96.81 103 ASN A N 1
ATOM 819 C CA . ASN A 1 103 ? -6.501 10.330 12.974 1.00 96.81 103 ASN A CA 1
ATOM 820 C C . ASN A 1 103 ? -5.913 9.189 12.140 1.00 96.81 103 ASN A C 1
ATOM 822 O O . ASN A 1 103 ? -5.706 8.080 12.634 1.00 96.81 103 ASN A O 1
ATOM 826 N N . VAL A 1 104 ? -5.606 9.508 10.882 1.00 98.56 104 VAL A N 1
ATOM 827 C CA . VAL A 1 104 ? -4.856 8.636 9.975 1.00 98.56 104 VAL A CA 1
ATOM 828 C C . VAL A 1 104 ? -3.372 8.985 10.068 1.00 98.56 104 VAL A C 1
ATOM 830 O O . VAL A 1 104 ? -2.998 10.156 9.977 1.00 98.56 104 VAL A O 1
ATOM 833 N N . GLY A 1 105 ? -2.529 7.974 10.230 1.00 97.69 105 GLY A N 1
ATOM 834 C CA . GLY A 1 105 ? -1.078 8.096 10.285 1.00 97.69 105 GLY A CA 1
ATOM 835 C C . GLY A 1 105 ? -0.388 6.910 9.620 1.00 97.69 105 GLY A C 1
ATOM 836 O O . GLY A 1 105 ? -1.027 5.954 9.200 1.00 97.69 105 GLY A O 1
ATOM 837 N N . ALA A 1 106 ? 0.930 6.976 9.514 1.00 96.38 106 ALA A N 1
ATOM 838 C CA . ALA A 1 106 ? 1.757 5.887 9.013 1.00 96.38 106 ALA A CA 1
ATOM 839 C C . ALA A 1 106 ? 3.075 5.884 9.784 1.00 96.38 106 ALA A C 1
ATOM 841 O O . ALA A 1 106 ? 3.476 6.930 10.307 1.00 96.38 106 ALA A O 1
ATOM 842 N N . TYR A 1 107 ? 3.745 4.733 9.840 1.00 93.81 107 TYR A N 1
ATOM 843 C CA . TYR A 1 107 ? 5.123 4.696 10.312 1.00 93.81 107 TYR A CA 1
ATOM 844 C C . TYR A 1 107 ? 5.994 5.585 9.428 1.00 93.81 107 TYR A C 1
ATOM 846 O O . TYR A 1 107 ? 5.807 5.658 8.212 1.00 93.81 107 TYR A O 1
ATOM 854 N N . GLU A 1 108 ? 6.932 6.292 10.051 1.00 92.19 108 GLU A N 1
ATOM 855 C CA . GLU A 1 108 ? 7.796 7.216 9.329 1.00 92.19 108 GLU A CA 1
ATOM 856 C C . GLU A 1 108 ? 8.539 6.488 8.204 1.00 92.19 108 GLU A C 1
ATOM 858 O O . GLU A 1 108 ? 9.223 5.489 8.423 1.00 92.19 108 GLU A O 1
ATOM 863 N N . GLY A 1 109 ? 8.383 6.991 6.981 1.00 92.69 109 GLY A N 1
ATOM 864 C CA . GLY A 1 109 ? 9.059 6.464 5.810 1.00 92.69 109 GLY A CA 1
ATOM 865 C C . GLY A 1 109 ? 8.381 5.265 5.147 1.00 92.69 109 GLY A C 1
ATOM 866 O O . GLY A 1 109 ? 8.864 4.878 4.083 1.00 92.69 109 GLY A O 1
ATOM 867 N N . SER A 1 110 ? 7.303 4.690 5.702 1.00 94.62 110 SER A N 1
ATOM 868 C CA . SER A 1 110 ? 6.651 3.512 5.106 1.00 94.62 110 SER A CA 1
ATOM 869 C C . SER A 1 110 ? 5.959 3.857 3.786 1.00 94.62 110 SER A C 1
ATOM 871 O O . SER A 1 110 ? 6.283 3.293 2.740 1.00 94.62 110 SER A O 1
ATOM 873 N N . VAL A 1 111 ? 5.071 4.853 3.799 1.00 97.19 111 VAL A N 1
ATOM 874 C CA . VAL A 1 111 ? 4.366 5.320 2.597 1.00 97.19 111 VAL A CA 1
ATOM 875 C C . VAL A 1 111 ? 5.347 5.974 1.626 1.00 97.19 111 VAL A C 1
ATOM 877 O O . VAL A 1 111 ? 5.261 5.779 0.415 1.00 97.19 111 VAL A O 1
ATOM 880 N N . GLU A 1 112 ? 6.320 6.724 2.141 1.00 97.19 112 GLU A N 1
ATOM 881 C CA . GLU A 1 112 ? 7.332 7.385 1.322 1.00 97.19 112 GLU A CA 1
ATOM 882 C C . GLU A 1 112 ? 8.237 6.373 0.605 1.00 97.19 112 GLU A C 1
ATOM 884 O O . GLU A 1 112 ? 8.541 6.542 -0.579 1.00 97.19 112 GLU A O 1
ATOM 889 N N . GLY A 1 113 ? 8.639 5.299 1.291 1.00 96.81 113 GLY A N 1
ATOM 890 C CA . GLY A 1 113 ? 9.364 4.177 0.696 1.00 96.81 113 GLY A CA 1
ATOM 891 C C . GLY A 1 113 ? 8.531 3.474 -0.373 1.00 96.81 113 GLY A C 1
ATOM 892 O O . GLY A 1 113 ? 9.008 3.285 -1.494 1.00 96.81 113 GLY A O 1
ATOM 893 N N . ALA A 1 114 ? 7.255 3.199 -0.081 1.00 97.62 114 ALA A N 1
ATOM 894 C CA . ALA A 1 114 ? 6.326 2.584 -1.024 1.00 97.62 114 ALA A CA 1
ATOM 895 C C . ALA A 1 114 ? 6.189 3.405 -2.319 1.00 97.62 114 ALA A C 1
ATOM 897 O O . ALA A 1 114 ? 6.420 2.883 -3.410 1.00 97.62 114 ALA A O 1
ATOM 898 N N . ILE A 1 115 ? 5.931 4.713 -2.210 1.00 97.88 115 ILE A N 1
ATOM 899 C CA . ILE A 1 115 ? 5.899 5.641 -3.356 1.00 97.88 115 ILE A CA 1
ATOM 900 C C . ILE A 1 115 ? 7.213 5.568 -4.139 1.00 97.88 115 ILE A C 1
ATOM 902 O O . ILE A 1 115 ? 7.211 5.479 -5.367 1.00 97.88 115 ILE A O 1
ATOM 906 N N . THR A 1 116 ? 8.340 5.575 -3.428 1.00 97.44 116 THR A N 1
ATOM 907 C CA . THR A 1 116 ? 9.676 5.572 -4.028 1.00 97.44 116 THR A CA 1
ATOM 908 C C . THR A 1 116 ? 9.935 4.321 -4.869 1.00 97.44 116 THR A C 1
ATOM 910 O O . THR A 1 116 ? 10.489 4.433 -5.963 1.00 97.44 116 THR A O 1
ATOM 913 N N . THR A 1 117 ? 9.488 3.141 -4.430 1.00 97.88 117 THR A N 1
ATOM 914 C CA . THR A 1 117 ? 9.596 1.925 -5.257 1.00 97.88 117 THR A CA 1
ATOM 915 C C . THR A 1 117 ? 8.822 2.046 -6.574 1.00 97.88 117 THR A C 1
ATOM 917 O O . THR A 1 117 ? 9.344 1.677 -7.624 1.00 97.88 117 THR A O 1
ATOM 920 N N . GLY A 1 118 ? 7.621 2.631 -6.559 1.00 97.62 118 GLY A N 1
ATOM 921 C CA . GLY A 1 118 ? 6.844 2.851 -7.778 1.00 97.62 118 GLY A CA 1
ATOM 922 C C . GLY A 1 118 ? 7.509 3.857 -8.721 1.00 97.62 118 GLY A C 1
ATOM 923 O O . GLY A 1 118 ? 7.523 3.651 -9.933 1.00 97.62 118 GLY A O 1
ATOM 924 N N . LEU A 1 119 ? 8.141 4.905 -8.179 1.00 97.75 119 LEU A N 1
ATOM 925 C CA . LEU A 1 119 ? 8.949 5.845 -8.968 1.00 97.75 119 LEU A CA 1
ATOM 926 C C . LEU A 1 119 ? 10.167 5.163 -9.602 1.00 97.75 119 LEU A C 1
ATOM 928 O O . LEU A 1 119 ? 10.521 5.465 -10.744 1.00 97.75 119 LEU A O 1
ATOM 932 N N . TYR A 1 120 ? 10.796 4.232 -8.883 1.00 97.31 120 TYR A N 1
ATOM 933 C CA . TYR A 1 120 ? 11.894 3.431 -9.415 1.00 97.31 120 TYR A CA 1
ATOM 934 C C . TYR A 1 120 ? 11.429 2.567 -10.594 1.00 97.31 120 TYR A C 1
ATOM 936 O O . TYR A 1 120 ? 12.076 2.562 -11.639 1.00 97.31 120 TYR A O 1
ATOM 944 N N . VAL A 1 121 ? 10.260 1.927 -10.489 1.00 97.56 121 VAL A N 1
ATOM 945 C CA . VAL A 1 121 ? 9.684 1.171 -11.613 1.00 97.56 121 VAL A CA 1
ATOM 946 C C . VAL A 1 121 ? 9.402 2.067 -12.812 1.00 97.56 121 VAL A C 1
ATOM 948 O O . VAL A 1 121 ? 9.799 1.729 -13.923 1.00 97.56 121 VAL A O 1
ATOM 951 N N . MET A 1 122 ? 8.814 3.249 -12.606 1.00 97.75 122 MET A N 1
ATOM 952 C CA . MET A 1 122 ? 8.597 4.212 -13.694 1.00 97.75 122 MET A CA 1
ATOM 953 C C . MET A 1 122 ? 9.907 4.617 -14.389 1.00 97.75 122 MET A C 1
ATOM 955 O O . MET A 1 122 ? 9.934 4.822 -15.602 1.00 97.75 122 MET A O 1
ATOM 959 N N . ALA A 1 123 ? 11.005 4.756 -13.642 1.00 97.75 123 ALA A N 1
ATOM 960 C CA . ALA A 1 123 ? 12.308 5.123 -14.195 1.00 97.75 123 ALA A CA 1
ATOM 961 C C . ALA A 1 123 ? 12.945 4.020 -15.057 1.00 97.75 123 ALA A C 1
ATOM 963 O O . ALA A 1 123 ? 13.703 4.318 -15.987 1.00 97.75 123 ALA A O 1
ATOM 964 N N . TYR A 1 124 ? 12.630 2.759 -14.762 1.00 97.50 124 TYR A N 1
ATOM 965 C CA . TYR A 1 124 ? 13.212 1.568 -15.383 1.00 97.50 124 TYR A CA 1
ATOM 966 C C . TYR A 1 124 ? 12.130 0.650 -15.975 1.00 97.50 124 TYR A C 1
ATOM 968 O O . TYR A 1 124 ? 12.240 -0.572 -15.934 1.00 97.50 124 TYR A O 1
ATOM 976 N N . GLU A 1 125 ? 11.073 1.245 -16.535 1.00 97.69 125 GLU A N 1
ATOM 977 C CA . GLU A 1 125 ? 9.877 0.541 -17.025 1.00 97.69 125 GLU A CA 1
ATOM 978 C C . GLU A 1 125 ? 10.220 -0.614 -17.980 1.00 97.69 125 GLU A C 1
ATOM 980 O O . GLU A 1 125 ? 9.670 -1.706 -17.873 1.00 97.69 125 GLU A O 1
ATOM 985 N N . LYS A 1 126 ? 11.189 -0.413 -18.883 1.00 98.06 126 LYS A N 1
ATOM 986 C CA . LYS A 1 126 ? 11.610 -1.445 -19.845 1.00 98.06 126 LYS A CA 1
ATOM 987 C C . LYS A 1 126 ? 12.319 -2.615 -19.172 1.00 98.06 126 LYS A C 1
ATOM 989 O O . LYS A 1 126 ? 12.226 -3.744 -19.645 1.00 98.06 126 LYS A O 1
ATOM 994 N N . GLU A 1 127 ? 13.093 -2.342 -18.133 1.00 98.19 127 GLU A N 1
ATOM 995 C CA . GLU A 1 127 ? 13.802 -3.347 -17.356 1.00 98.19 127 GLU A CA 1
ATOM 996 C C . GLU A 1 127 ? 12.820 -4.160 -16.497 1.00 98.19 127 GLU A C 1
ATOM 998 O O . GLU A 1 127 ? 12.931 -5.384 -16.457 1.00 98.19 127 GLU A O 1
ATOM 1003 N N . PHE A 1 128 ? 11.808 -3.514 -15.910 1.00 98.12 128 PHE A N 1
ATOM 1004 C CA . PHE A 1 128 ? 10.745 -4.200 -15.171 1.00 98.12 128 PHE A CA 1
ATOM 1005 C C . PHE A 1 128 ? 9.811 -5.010 -16.071 1.00 98.12 128 PHE A C 1
ATOM 1007 O O . PHE A 1 128 ? 9.527 -6.154 -15.740 1.00 98.12 128 PHE A O 1
ATOM 1014 N N . GLN A 1 129 ? 9.457 -4.515 -17.261 1.00 98.25 129 GLN A N 1
ATOM 1015 C CA . GLN A 1 129 ? 8.695 -5.312 -18.229 1.00 98.25 129 GLN A CA 1
ATOM 1016 C C . GLN A 1 129 ? 9.427 -6.612 -18.598 1.00 98.25 129 GLN A C 1
ATOM 1018 O O . GLN A 1 129 ? 8.814 -7.670 -18.704 1.00 98.25 129 GLN A O 1
ATOM 1023 N N . LYS A 1 130 ? 10.759 -6.567 -18.743 1.00 98.56 130 LYS A N 1
ATOM 1024 C CA . LYS A 1 130 ? 11.559 -7.780 -18.979 1.00 98.56 130 LYS A CA 1
ATOM 1025 C C . LYS A 1 130 ? 11.542 -8.735 -17.785 1.00 98.56 130 LYS A C 1
ATOM 1027 O O . LYS A 1 130 ? 11.582 -9.945 -17.991 1.00 98.56 130 LYS A O 1
ATOM 1032 N N . LEU A 1 131 ? 11.522 -8.210 -16.560 1.00 98.38 131 LEU A N 1
ATOM 1033 C CA . LEU A 1 131 ? 11.408 -9.023 -15.352 1.00 98.38 131 LEU A CA 1
ATOM 1034 C C . LEU A 1 131 ? 10.031 -9.699 -15.272 1.00 98.38 131 LEU A C 1
ATOM 1036 O O . LEU A 1 131 ? 9.965 -10.895 -14.997 1.00 98.38 131 LEU A O 1
ATOM 1040 N N . ASP A 1 132 ? 8.958 -8.977 -15.591 1.00 97.56 132 ASP A N 1
ATOM 1041 C CA . ASP A 1 132 ? 7.597 -9.523 -15.662 1.00 97.56 132 ASP A CA 1
ATOM 1042 C C . ASP A 1 132 ? 7.477 -10.636 -16.713 1.00 97.56 132 ASP A C 1
ATOM 1044 O O . ASP A 1 132 ? 6.922 -11.710 -16.441 1.00 97.56 132 ASP A O 1
ATOM 1048 N N . ASP A 1 133 ? 8.045 -10.410 -17.901 1.00 97.94 133 ASP A N 1
ATOM 1049 C CA . ASP A 1 133 ? 8.082 -11.395 -18.983 1.00 97.94 133 ASP A CA 1
ATOM 1050 C C . ASP A 1 133 ? 8.863 -12.648 -18.557 1.00 97.94 133 ASP A C 1
ATOM 1052 O O . ASP A 1 133 ? 8.419 -13.774 -18.798 1.00 97.94 133 ASP A O 1
ATOM 1056 N N . PHE A 1 134 ? 9.999 -12.463 -17.874 1.00 97.94 134 PHE A N 1
ATOM 1057 C CA . PHE A 1 134 ? 10.800 -13.554 -17.324 1.00 97.94 134 PHE A CA 1
ATOM 1058 C C . PHE A 1 134 ? 10.017 -14.366 -16.286 1.00 97.94 134 PHE A C 1
ATOM 1060 O O . PHE A 1 134 ? 9.919 -15.586 -16.419 1.00 97.94 134 PHE A O 1
ATOM 1067 N N . CYS A 1 135 ? 9.404 -13.716 -15.290 1.00 97.25 135 CYS A N 1
ATOM 1068 C CA . CYS A 1 135 ? 8.585 -14.399 -14.287 1.00 97.25 135 CYS A CA 1
ATOM 1069 C C . CYS A 1 135 ? 7.444 -15.190 -14.942 1.00 97.25 135 CYS A C 1
ATOM 1071 O O . CYS A 1 135 ? 7.214 -16.347 -14.598 1.00 97.25 135 CYS A O 1
ATOM 1073 N N . THR A 1 136 ? 6.781 -14.605 -15.941 1.00 94.81 136 THR A N 1
ATOM 1074 C CA . THR A 1 136 ? 5.700 -15.258 -16.693 1.00 94.81 136 THR A CA 1
ATOM 1075 C C . THR A 1 136 ? 6.185 -16.458 -17.512 1.00 94.81 136 THR A C 1
ATOM 1077 O O . THR A 1 136 ? 5.439 -17.418 -17.702 1.00 94.81 136 THR A O 1
ATOM 1080 N N . ALA A 1 137 ? 7.413 -16.426 -18.031 1.00 96.75 137 ALA A N 1
ATOM 1081 C CA . ALA A 1 137 ? 8.001 -17.569 -18.722 1.00 96.75 137 ALA A CA 1
ATOM 1082 C C . ALA A 1 137 ? 8.311 -18.713 -17.743 1.00 96.75 137 ALA A C 1
ATOM 1084 O O . ALA A 1 137 ? 7.945 -19.858 -18.009 1.00 96.75 137 ALA A O 1
ATOM 1085 N N . ILE A 1 138 ? 8.890 -18.395 -16.579 1.00 97.06 138 ILE A N 1
ATOM 1086 C CA . ILE A 1 138 ? 9.225 -19.383 -15.544 1.00 97.06 138 ILE A CA 1
ATOM 1087 C C . ILE A 1 138 ? 7.988 -20.150 -15.068 1.00 97.06 138 ILE A C 1
ATOM 1089 O O . ILE A 1 138 ? 8.052 -21.371 -14.950 1.00 97.06 138 ILE A O 1
ATOM 1093 N N . THR A 1 139 ? 6.852 -19.481 -14.850 1.00 94.75 139 THR A N 1
ATOM 1094 C CA . THR A 1 139 ? 5.619 -20.155 -14.393 1.00 94.75 139 THR A CA 1
ATOM 1095 C C . THR A 1 139 ? 4.966 -21.050 -15.448 1.00 94.75 139 THR A C 1
ATOM 1097 O O . THR A 1 139 ? 4.133 -21.890 -15.113 1.00 94.75 139 THR A O 1
ATOM 1100 N N . LYS A 1 140 ? 5.325 -20.891 -16.728 1.00 94.25 140 LYS A N 1
ATOM 1101 C CA . LYS A 1 140 ? 4.881 -21.781 -17.812 1.00 94.25 140 LYS A CA 1
ATOM 1102 C C . LYS A 1 140 ? 5.778 -23.006 -17.956 1.00 94.25 140 LYS A C 1
ATOM 1104 O O . LYS A 1 140 ? 5.294 -24.059 -18.359 1.00 94.25 140 LYS A O 1
ATOM 1109 N N . GLU A 1 141 ? 7.071 -22.851 -17.687 1.00 97.25 141 GLU A N 1
ATOM 1110 C CA . GLU A 1 141 ? 8.075 -23.904 -17.864 1.00 97.25 141 GLU A CA 1
ATOM 1111 C C . GLU A 1 141 ? 8.196 -24.809 -16.633 1.00 97.25 141 GLU A C 1
ATOM 1113 O O . GLU A 1 141 ? 8.346 -26.024 -16.764 1.00 97.25 141 GLU A O 1
ATOM 1118 N N . TYR A 1 142 ? 8.086 -24.233 -15.436 1.00 96.25 142 TYR A N 1
ATOM 1119 C CA . TYR A 1 142 ? 8.285 -24.927 -14.167 1.00 96.25 142 TYR A CA 1
ATOM 1120 C C . TYR A 1 142 ? 7.003 -24.919 -13.326 1.00 96.25 142 TYR A C 1
ATOM 1122 O O . TYR A 1 142 ? 6.218 -23.974 -13.415 1.00 96.25 142 TYR A O 1
ATOM 1130 N N . PRO A 1 143 ? 6.786 -25.926 -12.454 1.00 93.94 143 PRO A N 1
ATOM 1131 C CA . PRO A 1 143 ? 5.624 -25.994 -11.565 1.00 93.94 143 PRO A CA 1
ATOM 1132 C C . PRO A 1 143 ? 5.765 -25.029 -10.370 1.00 93.94 143 PRO A C 1
ATOM 1134 O O . PRO A 1 143 ? 5.695 -25.432 -9.211 1.00 93.94 143 PRO A O 1
ATOM 1137 N N . VAL A 1 144 ? 5.999 -23.748 -10.656 1.00 94.12 144 VAL A N 1
ATOM 1138 C CA . VAL A 1 144 ? 6.118 -22.653 -9.690 1.00 94.12 144 VAL A CA 1
ATOM 1139 C C . VAL A 1 144 ? 5.025 -21.634 -9.982 1.00 94.12 144 VAL A C 1
ATOM 1141 O O . VAL A 1 144 ? 4.785 -21.270 -11.131 1.00 94.12 144 VAL A O 1
ATOM 1144 N N . ILE A 1 145 ? 4.377 -21.152 -8.926 1.00 94.62 145 ILE A N 1
ATOM 1145 C CA . ILE A 1 145 ? 3.327 -20.136 -8.989 1.00 94.62 145 ILE A CA 1
ATOM 1146 C C . ILE A 1 145 ? 3.629 -19.000 -8.011 1.00 94.62 145 ILE A C 1
ATOM 1148 O O . ILE A 1 145 ? 4.337 -19.188 -7.021 1.00 94.62 145 ILE A O 1
ATOM 1152 N N . GLY A 1 146 ? 3.097 -17.816 -8.310 1.00 94.94 146 GLY A N 1
ATOM 1153 C CA . GLY A 1 146 ? 3.153 -16.656 -7.424 1.00 94.94 146 GLY A CA 1
ATOM 1154 C C . GLY A 1 146 ? 2.019 -16.633 -6.397 1.00 94.94 146 GLY A C 1
ATOM 1155 O O . GLY A 1 146 ? 1.191 -17.542 -6.327 1.00 94.94 146 GLY A O 1
ATOM 1156 N N . ARG A 1 147 ? 1.960 -15.543 -5.628 1.00 95.75 147 ARG A N 1
ATOM 1157 C CA . ARG A 1 147 ? 0.803 -15.203 -4.786 1.00 95.75 147 ARG A CA 1
ATOM 1158 C C . ARG A 1 147 ? -0.411 -14.883 -5.654 1.00 95.75 147 ARG A C 1
ATOM 1160 O O . ARG A 1 147 ? -0.265 -14.382 -6.766 1.00 95.75 147 ARG A O 1
ATOM 1167 N N . THR A 1 148 ? -1.618 -15.094 -5.140 1.00 97.06 148 THR A N 1
ATOM 1168 C CA . THR A 1 148 ? -2.807 -14.528 -5.792 1.00 97.06 148 THR A CA 1
ATOM 1169 C C . THR A 1 148 ? -2.737 -12.999 -5.765 1.00 97.06 148 THR A C 1
ATOM 1171 O O . THR A 1 148 ? -2.155 -12.404 -4.852 1.00 97.06 148 THR A O 1
ATOM 1174 N N . LYS A 1 149 ? -3.348 -12.337 -6.758 1.00 96.50 149 LYS A N 1
ATOM 1175 C CA . LYS A 1 149 ? -3.458 -10.871 -6.745 1.00 96.50 149 LYS A CA 1
ATOM 1176 C C . LYS A 1 149 ? -4.176 -10.382 -5.484 1.00 96.50 149 LYS A C 1
ATOM 1178 O O . LYS A 1 149 ? -3.744 -9.409 -4.884 1.00 96.50 149 LYS A O 1
ATOM 1183 N N . GLU A 1 150 ? -5.216 -11.089 -5.058 1.00 97.81 150 GLU A N 1
ATOM 1184 C CA . GLU A 1 150 ? -5.990 -10.755 -3.860 1.00 97.81 150 GLU A CA 1
ATOM 1185 C C . GLU A 1 150 ? -5.143 -10.844 -2.589 1.00 97.81 150 GLU A C 1
ATOM 1187 O O . GLU A 1 150 ? -5.224 -9.957 -1.747 1.00 97.81 150 GLU A O 1
ATOM 1192 N N . ALA A 1 151 ? -4.273 -11.851 -2.460 1.00 97.56 151 ALA A N 1
ATOM 1193 C CA . ALA A 1 151 ? -3.335 -11.908 -1.344 1.00 97.56 151 ALA A CA 1
ATOM 1194 C C . ALA A 1 151 ? -2.365 -10.723 -1.354 1.00 97.56 151 ALA A C 1
ATOM 1196 O O . ALA A 1 151 ? -2.107 -10.156 -0.296 1.00 97.56 151 ALA A O 1
ATOM 1197 N N . VAL A 1 152 ? -1.840 -10.327 -2.520 1.00 97.81 152 VAL A N 1
ATOM 1198 C CA . VAL A 1 152 ? -0.982 -9.133 -2.624 1.00 97.81 152 VAL A CA 1
ATOM 1199 C C . VAL A 1 152 ? -1.751 -7.889 -2.179 1.00 97.81 152 VAL A C 1
ATOM 1201 O O . VAL A 1 152 ? -1.324 -7.205 -1.255 1.00 97.81 152 VAL A O 1
ATOM 1204 N N . ASP A 1 153 ? -2.917 -7.653 -2.773 1.00 98.06 153 ASP A N 1
ATOM 1205 C CA . ASP A 1 153 ? -3.759 -6.487 -2.508 1.00 98.06 153 ASP A CA 1
ATOM 1206 C C . ASP A 1 153 ? -4.186 -6.385 -1.034 1.00 98.06 153 ASP A C 1
ATOM 1208 O O . ASP A 1 153 ? -4.217 -5.289 -0.473 1.00 98.06 153 ASP A O 1
ATOM 1212 N N . ASN A 1 154 ? -4.485 -7.519 -0.395 1.00 97.75 154 ASN A N 1
ATOM 1213 C CA . ASN A 1 154 ? -4.986 -7.553 0.974 1.00 97.75 154 ASN A CA 1
ATOM 1214 C C . ASN A 1 154 ? -3.884 -7.549 2.037 1.00 97.75 154 ASN A C 1
ATOM 1216 O O . ASN A 1 154 ? -4.183 -7.163 3.158 1.00 97.75 154 ASN A O 1
ATOM 1220 N N . THR A 1 155 ? -2.656 -7.995 1.741 1.00 96.44 155 THR A N 1
ATOM 1221 C CA . THR A 1 155 ? -1.652 -8.293 2.794 1.00 96.44 155 THR A CA 1
ATOM 1222 C C . THR A 1 155 ? -0.273 -7.681 2.586 1.00 96.44 155 THR A C 1
ATOM 1224 O O . THR A 1 155 ? 0.575 -7.788 3.472 1.00 96.44 155 THR A O 1
ATOM 1227 N N . VAL A 1 156 ? -0.010 -7.057 1.437 1.00 95.69 156 VAL A N 1
ATOM 1228 C CA . VAL A 1 156 ? 1.294 -6.454 1.139 1.00 95.69 156 VAL A CA 1
ATOM 1229 C C . VAL A 1 156 ? 1.220 -4.944 1.297 1.00 95.69 156 VAL A C 1
ATOM 1231 O O . VAL A 1 156 ? 0.312 -4.299 0.785 1.00 95.69 156 VAL A O 1
ATOM 1234 N N . ASP A 1 157 ? 2.216 -4.374 1.968 1.00 95.06 157 ASP A N 1
ATOM 1235 C CA . ASP A 1 157 ? 2.343 -2.935 2.199 1.00 95.06 157 ASP A CA 1
ATOM 1236 C C . ASP A 1 157 ? 3.754 -2.382 1.928 1.00 95.06 157 ASP A C 1
ATOM 1238 O O . ASP A 1 157 ? 4.091 -1.270 2.341 1.00 95.06 157 ASP A O 1
ATOM 1242 N N . SER A 1 158 ? 4.582 -3.147 1.213 1.00 89.88 158 SER A N 1
ATOM 1243 C CA . SER A 1 158 ? 6.016 -2.886 1.055 1.00 89.88 158 SER A CA 1
ATOM 1244 C C . SER A 1 158 ? 6.407 -2.041 -0.163 1.00 89.88 158 SER A C 1
ATOM 1246 O O . SER A 1 158 ? 7.598 -1.820 -0.379 1.00 89.88 158 SER A O 1
ATOM 1248 N N . GLY A 1 159 ? 5.452 -1.536 -0.948 1.00 96.56 159 GLY A N 1
ATOM 1249 C CA . GLY A 1 159 ? 5.720 -0.785 -2.173 1.00 96.56 159 GLY A CA 1
ATOM 1250 C C . GLY A 1 159 ? 5.209 -1.478 -3.429 1.00 96.56 159 GLY A C 1
ATOM 1251 O O . GLY A 1 159 ? 4.151 -2.099 -3.422 1.00 96.56 159 GLY A O 1
ATOM 1252 N N . TYR A 1 160 ? 5.923 -1.331 -4.542 1.00 98.00 160 TYR A N 1
ATOM 1253 C CA . TYR A 1 160 ? 5.593 -1.984 -5.802 1.00 98.00 160 TYR A CA 1
ATOM 1254 C C . TYR A 1 160 ? 5.635 -3.500 -5.617 1.00 98.00 160 TYR A C 1
ATOM 1256 O O . TYR A 1 160 ? 6.694 -4.073 -5.342 1.00 98.00 160 TYR A O 1
ATOM 1264 N N . ALA A 1 161 ? 4.483 -4.141 -5.783 1.00 97.19 161 ALA A N 1
ATOM 1265 C CA . ALA A 1 161 ? 4.319 -5.566 -5.581 1.00 97.19 161 ALA A CA 1
ATOM 1266 C C . ALA A 1 161 ? 3.534 -6.193 -6.733 1.00 97.19 161 ALA A C 1
ATOM 1268 O O . ALA A 1 161 ? 2.520 -5.669 -7.196 1.00 97.19 161 ALA A O 1
ATOM 1269 N N . THR A 1 162 ? 4.008 -7.353 -7.171 1.00 96.69 162 THR A N 1
ATOM 1270 C CA . THR A 1 162 ? 3.349 -8.236 -8.129 1.00 96.69 162 THR A CA 1
ATOM 1271 C C . THR A 1 162 ? 3.092 -9.590 -7.458 1.00 96.69 162 THR A C 1
ATOM 1273 O O . THR A 1 162 ? 3.626 -9.871 -6.380 1.00 96.69 162 THR A O 1
ATOM 1276 N N . PRO A 1 163 ? 2.315 -10.485 -8.090 1.00 96.75 163 PRO A N 1
ATOM 1277 C CA . PRO A 1 163 ? 2.246 -11.892 -7.695 1.00 96.75 163 PRO A CA 1
ATOM 1278 C C . PRO A 1 163 ? 3.602 -12.598 -7.526 1.00 96.75 163 PRO A C 1
ATOM 1280 O O . PRO A 1 163 ? 3.681 -13.584 -6.793 1.00 96.75 163 PRO A O 1
ATOM 1283 N N . TYR A 1 164 ? 4.655 -12.132 -8.204 1.00 96.31 164 TYR A N 1
ATOM 1284 C CA . TYR A 1 164 ? 5.921 -12.857 -8.339 1.00 96.31 164 TYR A CA 1
ATOM 1285 C C . TYR A 1 164 ? 7.079 -12.228 -7.566 1.00 96.31 164 TYR A C 1
ATOM 1287 O O . TYR A 1 164 ? 7.968 -12.944 -7.110 1.00 96.31 164 TYR A O 1
ATOM 1295 N N . TYR A 1 165 ? 7.085 -10.906 -7.416 1.00 96.31 165 TYR A N 1
ATOM 1296 C CA . TYR A 1 165 ? 8.133 -10.184 -6.707 1.00 96.31 165 TYR A CA 1
ATOM 1297 C C . TYR A 1 165 ? 7.585 -8.900 -6.090 1.00 96.31 165 TYR A C 1
ATOM 1299 O O . TYR A 1 165 ? 6.535 -8.391 -6.476 1.00 96.31 165 TYR A O 1
ATOM 1307 N N . TYR A 1 166 ? 8.328 -8.349 -5.140 1.00 96.75 166 TYR A N 1
ATOM 1308 C CA . TYR A 1 166 ? 8.076 -7.020 -4.607 1.00 96.75 166 TYR A CA 1
ATOM 1309 C C . TYR A 1 166 ? 9.394 -6.273 -4.476 1.00 96.75 166 TYR A C 1
ATOM 1311 O O . TYR A 1 166 ? 10.466 -6.875 -4.372 1.00 96.75 166 TYR A O 1
ATOM 1319 N N . LEU A 1 167 ? 9.302 -4.954 -4.490 1.00 95.62 167 LEU A N 1
ATOM 1320 C CA . LEU A 1 167 ? 10.411 -4.074 -4.178 1.00 95.62 167 LEU A CA 1
ATOM 1321 C C . LEU A 1 167 ? 10.250 -3.561 -2.758 1.00 95.62 167 LEU A C 1
ATOM 1323 O O . LEU A 1 167 ? 9.138 -3.399 -2.273 1.00 95.62 167 LEU A O 1
ATOM 1327 N N . ASN A 1 168 ? 11.370 -3.278 -2.110 1.00 88.50 168 ASN A N 1
ATOM 1328 C CA . ASN A 1 168 ? 11.395 -2.543 -0.860 1.00 88.50 168 ASN A CA 1
ATOM 1329 C C . ASN A 1 168 ? 12.596 -1.599 -0.904 1.00 88.50 168 ASN A C 1
ATOM 1331 O O . ASN A 1 168 ? 13.691 -1.993 -1.304 1.00 88.50 168 ASN A O 1
ATOM 1335 N N . THR A 1 169 ? 12.376 -0.348 -0.528 1.00 87.62 169 THR A N 1
ATOM 1336 C CA . THR A 1 169 ? 13.422 0.659 -0.388 1.00 87.62 169 THR A CA 1
ATOM 1337 C C . THR A 1 169 ? 13.014 1.643 0.691 1.00 87.62 169 THR A C 1
ATOM 1339 O O . THR A 1 169 ? 11.831 1.826 0.977 1.00 87.62 169 THR A O 1
ATOM 1342 N N . THR A 1 170 ? 13.991 2.353 1.241 1.00 83.31 170 THR A N 1
ATOM 1343 C CA . THR A 1 170 ? 13.697 3.569 1.995 1.00 83.31 170 THR A CA 1
ATOM 1344 C C . THR A 1 170 ? 13.595 4.752 1.031 1.00 83.31 170 THR A C 1
ATOM 1346 O O . THR A 1 170 ? 14.220 4.766 -0.034 1.00 83.31 170 THR A O 1
ATOM 1349 N N . HIS A 1 171 ? 12.832 5.779 1.406 1.00 76.50 171 HIS A N 1
ATOM 1350 C CA . HIS A 1 171 ? 12.774 7.035 0.650 1.00 76.50 171 HIS A CA 1
ATOM 1351 C C . HIS A 1 171 ? 14.107 7.810 0.667 1.00 76.50 171 HIS A C 1
ATOM 1353 O O . HIS A 1 171 ? 14.298 8.726 -0.134 1.00 76.50 171 HIS A O 1
ATOM 1359 N N . LEU A 1 172 ? 15.029 7.459 1.572 1.00 85.00 172 LEU A N 1
ATOM 1360 C CA . LEU A 1 172 ? 16.343 8.088 1.691 1.00 85.00 172 LEU A CA 1
ATOM 1361 C C . LEU A 1 172 ? 17.264 7.709 0.524 1.00 85.00 172 LEU A C 1
ATOM 1363 O O . LEU A 1 172 ? 18.001 8.572 0.050 1.00 85.00 172 LEU A O 1
ATOM 1367 N N . GLU A 1 173 ? 17.153 6.481 0.008 1.00 83.25 173 GLU A N 1
ATOM 1368 C CA . GLU A 1 173 ? 17.958 5.987 -1.124 1.00 83.25 173 GLU A CA 1
ATOM 1369 C C . GLU A 1 173 ? 17.747 6.825 -2.395 1.00 83.25 173 GLU A C 1
ATOM 1371 O O . GLU A 1 173 ? 18.693 7.155 -3.108 1.00 83.25 173 GLU A O 1
ATOM 1376 N N . PHE A 1 174 ? 16.505 7.251 -2.657 1.00 89.06 174 PHE A N 1
ATOM 1377 C CA . PHE A 1 174 ? 16.149 8.007 -3.864 1.00 89.06 174 PHE A CA 1
ATOM 1378 C C . PHE A 1 174 ? 15.469 9.344 -3.548 1.00 89.06 174 PHE A C 1
ATOM 1380 O O . PHE A 1 174 ? 14.557 9.782 -4.261 1.00 89.06 174 PHE A O 1
ATOM 1387 N N . LEU A 1 175 ? 15.948 10.038 -2.510 1.00 93.38 175 LEU A N 1
ATOM 1388 C CA . LEU A 1 175 ? 15.332 11.254 -1.962 1.00 93.38 175 LEU A CA 1
ATOM 1389 C C . LEU A 1 175 ? 15.071 12.349 -3.010 1.00 93.38 175 LEU A C 1
ATOM 1391 O O . LEU A 1 175 ? 14.061 13.052 -2.941 1.00 93.38 175 LEU A O 1
ATOM 1395 N N . LYS A 1 176 ? 15.964 12.502 -3.997 1.00 95.00 176 LYS A N 1
ATOM 1396 C CA . LYS A 1 176 ? 15.799 13.478 -5.089 1.00 95.00 176 LYS A CA 1
ATOM 1397 C C . LYS A 1 176 ? 14.578 13.164 -5.952 1.00 95.00 176 LYS A C 1
ATOM 1399 O O . LYS A 1 176 ? 13.830 14.080 -6.295 1.00 95.00 176 LYS A O 1
ATOM 1404 N N . SER A 1 177 ? 14.375 11.891 -6.288 1.00 95.44 177 SER A N 1
ATOM 1405 C CA . SER A 1 177 ? 13.234 11.442 -7.090 1.00 95.44 177 SER A CA 1
ATOM 1406 C C . SER A 1 177 ? 11.921 11.633 -6.329 1.00 95.44 177 SER A C 1
ATOM 1408 O O . SER A 1 177 ? 10.995 12.242 -6.861 1.00 95.44 177 SER A O 1
ATOM 1410 N N . TYR A 1 178 ? 11.894 11.256 -5.046 1.00 96.44 178 TYR A N 1
ATOM 1411 C CA . TYR A 1 178 ? 10.737 11.417 -4.171 1.00 96.44 178 TYR A CA 1
ATOM 1412 C C . TYR A 1 178 ? 10.340 12.891 -3.993 1.00 96.44 178 TYR A C 1
ATOM 1414 O O . TYR A 1 178 ? 9.197 13.264 -4.252 1.00 96.44 178 TYR A O 1
ATOM 1422 N N . LYS A 1 179 ? 11.292 13.770 -3.645 1.00 96.31 179 LYS A N 1
ATOM 1423 C CA . LYS A 1 179 ? 11.029 15.218 -3.528 1.00 96.31 179 LYS A CA 1
ATOM 1424 C C . LYS A 1 179 ? 10.548 15.827 -4.846 1.00 96.31 179 LYS A C 1
ATOM 1426 O O . LYS A 1 179 ? 9.663 16.678 -4.846 1.00 96.31 179 LYS A O 1
ATOM 1431 N N . SER A 1 180 ? 11.118 15.391 -5.970 1.00 96.56 180 SER A N 1
ATOM 1432 C CA . SER A 1 180 ? 10.703 15.873 -7.293 1.00 96.56 180 SER A CA 1
ATOM 1433 C C . SER A 1 180 ? 9.285 15.429 -7.643 1.00 96.56 180 SER A C 1
ATOM 1435 O O . SER A 1 180 ? 8.537 16.217 -8.215 1.00 96.56 180 SER A O 1
ATOM 1437 N N . PHE A 1 181 ? 8.899 14.210 -7.260 1.00 96.62 181 PHE A N 1
ATOM 1438 C CA . PHE A 1 181 ? 7.530 13.720 -7.395 1.00 96.62 181 PHE A CA 1
ATOM 1439 C C . PHE A 1 181 ? 6.542 14.527 -6.544 1.00 96.62 181 PHE A C 1
ATOM 1441 O O . PHE A 1 181 ? 5.531 14.970 -7.078 1.00 96.62 181 PHE A O 1
ATOM 1448 N N . LEU A 1 182 ? 6.836 14.798 -5.267 1.00 95.62 182 LEU A N 1
ATOM 1449 C CA . LEU A 1 182 ? 5.938 15.610 -4.431 1.00 95.62 182 LEU A CA 1
ATOM 1450 C C . LEU A 1 182 ? 5.704 17.010 -5.014 1.00 95.62 182 LEU A C 1
ATOM 1452 O O . LEU A 1 182 ? 4.583 17.511 -5.002 1.00 95.62 182 LEU A O 1
ATOM 1456 N N . ASN A 1 183 ? 6.753 17.622 -5.569 1.00 96.38 183 ASN A N 1
ATOM 1457 C CA . ASN A 1 183 ? 6.655 18.932 -6.212 1.00 96.38 183 ASN A CA 1
ATOM 1458 C C . ASN A 1 183 ? 5.936 18.876 -7.571 1.00 96.38 183 ASN A C 1
ATOM 1460 O O . ASN A 1 183 ? 5.337 19.862 -7.998 1.00 96.38 183 ASN A O 1
ATOM 1464 N N . ASN A 1 184 ? 6.021 17.747 -8.276 1.00 95.94 184 ASN A N 1
ATOM 1465 C CA . ASN A 1 184 ? 5.384 17.533 -9.569 1.00 95.94 184 ASN A CA 1
ATOM 1466 C C . ASN A 1 184 ? 4.925 16.069 -9.724 1.00 95.94 184 ASN A C 1
ATOM 1468 O O . ASN A 1 184 ? 5.656 15.257 -10.306 1.00 95.94 184 ASN A O 1
ATOM 1472 N N . PRO A 1 185 ? 3.686 15.737 -9.309 1.00 93.50 185 PRO A N 1
ATOM 1473 C CA . PRO A 1 185 ? 3.157 14.372 -9.391 1.00 93.50 185 PRO A CA 1
ATOM 1474 C C . PRO A 1 185 ? 3.029 13.807 -10.817 1.00 93.50 185 PRO A C 1
ATOM 1476 O O . PRO A 1 185 ? 2.688 12.644 -10.992 1.00 93.50 185 PRO A O 1
ATOM 1479 N N . LYS A 1 186 ? 3.286 14.621 -11.852 1.00 93.88 186 LYS A N 1
ATOM 1480 C CA . LYS A 1 186 ? 3.282 14.225 -13.270 1.00 93.88 186 LYS A CA 1
ATOM 1481 C C . LYS A 1 186 ? 4.690 13.988 -13.832 1.00 93.88 186 LYS A C 1
ATOM 1483 O O . LYS A 1 186 ? 4.867 13.973 -15.051 1.00 93.88 186 LYS A O 1
ATOM 1488 N N . ILE A 1 187 ? 5.707 13.876 -12.976 1.00 95.88 187 ILE A N 1
ATOM 1489 C CA . ILE A 1 187 ? 7.073 13.568 -13.406 1.00 95.88 187 ILE A CA 1
ATOM 1490 C C . ILE A 1 187 ? 7.111 12.232 -14.168 1.00 95.88 187 ILE A C 1
ATOM 1492 O O . ILE A 1 187 ? 6.505 11.247 -13.759 1.00 95.88 187 ILE A O 1
ATOM 1496 N N . ASN A 1 188 ? 7.807 12.207 -15.306 1.00 96.62 188 ASN A N 1
ATOM 1497 C CA . ASN A 1 188 ? 7.900 11.019 -16.154 1.00 96.62 188 ASN A CA 1
ATOM 1498 C C . ASN A 1 188 ? 9.130 10.156 -15.819 1.00 96.62 188 ASN A C 1
ATOM 1500 O O . ASN A 1 188 ? 10.084 10.620 -15.188 1.00 96.62 188 ASN A O 1
ATOM 1504 N N . GLY A 1 189 ? 9.131 8.915 -16.316 1.00 96.19 189 GLY A N 1
ATOM 1505 C CA . GLY A 1 189 ? 10.204 7.943 -16.094 1.00 96.19 189 GLY A CA 1
ATOM 1506 C C . GLY A 1 189 ? 11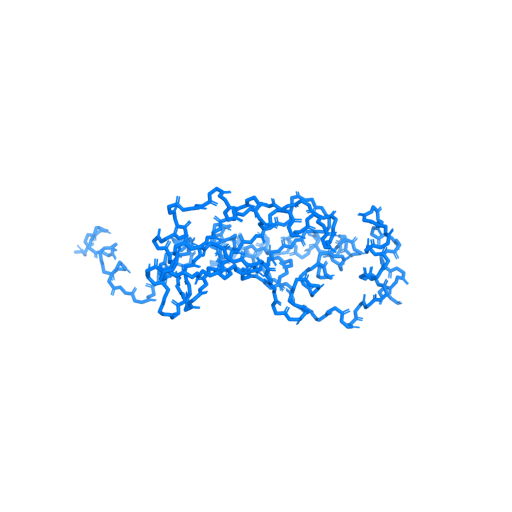.597 8.417 -16.520 1.00 96.19 189 GLY A C 1
ATOM 1507 O O . GLY A 1 189 ? 12.568 8.198 -15.804 1.00 96.19 189 GLY A O 1
ATOM 1508 N N . GLN A 1 190 ? 11.725 9.143 -17.636 1.00 96.75 190 GLN A N 1
ATOM 1509 C CA . GLN A 1 190 ? 13.033 9.630 -18.103 1.00 96.75 190 GLN A CA 1
ATOM 1510 C C . GLN A 1 190 ? 13.645 10.658 -17.145 1.00 96.75 190 GLN A C 1
ATOM 1512 O O . GLN A 1 190 ? 14.849 10.627 -16.885 1.00 96.75 190 GLN A O 1
ATOM 1517 N N . SER A 1 191 ? 12.823 11.564 -16.614 1.00 97.06 191 SER A N 1
ATOM 1518 C CA . SER A 1 191 ? 13.249 12.522 -15.595 1.00 97.06 191 SER A CA 1
ATOM 1519 C C . SER A 1 191 ? 13.600 11.815 -14.289 1.00 97.06 191 SER A C 1
ATOM 1521 O O . SER A 1 191 ? 14.630 12.125 -13.699 1.00 97.06 191 SER A O 1
ATOM 1523 N N . LEU A 1 192 ? 12.800 10.828 -13.870 1.00 97.19 192 LEU A N 1
ATOM 1524 C CA . LEU A 1 192 ? 13.084 10.020 -12.680 1.00 97.19 192 LEU A CA 1
ATOM 1525 C C . LEU A 1 192 ? 14.408 9.257 -12.809 1.00 97.19 192 LEU A C 1
ATOM 1527 O O . LEU A 1 192 ? 15.222 9.300 -11.890 1.00 97.19 192 LEU A O 1
ATOM 1531 N N . LYS A 1 193 ? 14.683 8.647 -13.968 1.00 96.56 193 LYS A N 1
ATOM 1532 C CA . LYS A 1 193 ? 15.930 7.909 -14.228 1.00 96.56 193 LYS A CA 1
ATOM 1533 C C . LYS A 1 193 ? 17.172 8.780 -14.037 1.00 96.56 193 LYS A C 1
ATOM 1535 O O . LYS A 1 193 ? 18.138 8.328 -13.438 1.00 96.56 193 LYS A O 1
ATOM 1540 N N . LYS A 1 194 ? 17.124 10.047 -14.466 1.00 96.44 194 LYS A N 1
ATOM 1541 C CA . LYS A 1 194 ? 18.212 11.025 -14.257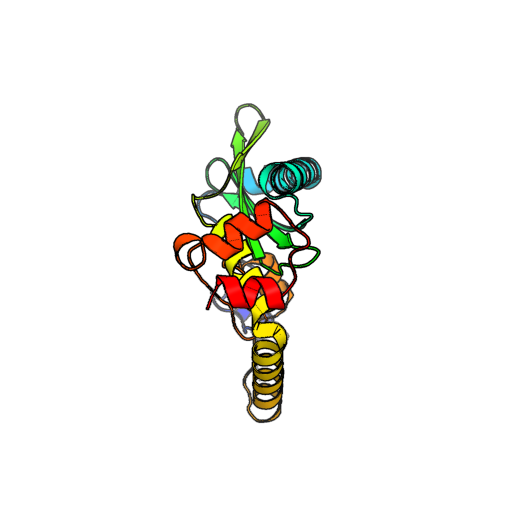 1.00 96.44 194 LYS A CA 1
ATOM 1542 C C . LYS A 1 194 ? 18.393 11.455 -12.798 1.00 96.44 194 LYS A C 1
ATOM 1544 O O . LYS A 1 194 ? 19.441 11.984 -12.461 1.00 96.44 194 LYS A O 1
ATOM 1549 N N . LEU A 1 195 ? 17.356 11.326 -11.970 1.00 95.06 195 LEU A N 1
ATOM 1550 C CA . LEU A 1 195 ? 17.396 11.690 -10.549 1.00 95.06 195 LEU A CA 1
ATOM 1551 C C . LEU A 1 195 ? 17.841 10.530 -9.655 1.00 95.06 195 LEU A C 1
ATOM 1553 O O . LEU A 1 195 ? 18.262 10.777 -8.526 1.00 95.06 195 LEU A O 1
ATOM 1557 N N . ILE A 1 196 ? 17.674 9.300 -10.143 1.00 91.81 196 ILE A N 1
ATOM 1558 C CA . ILE A 1 196 ? 18.066 8.057 -9.474 1.00 91.81 196 ILE A CA 1
ATOM 1559 C C . ILE A 1 196 ? 19.506 7.664 -9.828 1.00 91.81 196 ILE A C 1
ATOM 1561 O O . ILE A 1 196 ? 20.206 7.138 -8.968 1.00 91.81 196 ILE A O 1
ATOM 1565 N N . GLY A 1 197 ? 19.910 7.876 -11.087 1.00 74.62 197 GLY A N 1
ATOM 1566 C CA . GLY A 1 197 ? 21.260 7.593 -11.584 1.00 74.62 197 GLY A CA 1
ATOM 1567 C C . GLY A 1 197 ? 22.304 8.649 -11.247 1.00 74.62 197 GLY A C 1
ATOM 1568 O O . GLY A 1 197 ? 21.937 9.755 -10.786 1.00 74.62 197 GLY A O 1
#

InterPro domains:
  IPR012873 Protein of unknown function DUF1672 [PF07901] (11-196)

Organism: Heyndrickxia coagulans (NCBI:txid1398)

Foldseek 3Di:
DDDPVVVVVVQVVDPDDPLAPDLCPPDAEPPFPLVQVLCVVCVVVVVVLVQCCCCVPQVFGWDWQDWHGYVQWIKTWIFTPDPLTFIAIWIWGADVVVSDTHHIGDPPQLVLQQNVQSLVCQLVVVVVVVVVVVQVVCVVVDVDWFGDPSNCRHPPHQHHDDSRDDDHDGCVLQVQLSVVCSVPVPDGNNNSNVSND

Sequence (197 aa):
MPNKADEKKQAEASAYMPVQDYTGQGYSFDNGEETGEFAKQHRNEIIEKVKQYFKQKYHLDITVHQIYGATDAAVVFAESKKDPKFHTSVIVGIDLENKKIGNVGAYEGSVEGAITTGLYVMAYEKEFQKLDDFCTAITKEYPVIGRTKEAVDNTVDSGYATPYYYLNTTHLEFLKSYKSFLNNPKINGQSLKKLIG